Protein AF-0000000076752595 (afdb_homodimer)

Sequence (294 aa):
MTSRTAEASPSLSQSINRVARALARHGDAALKPLGLRYAQIPVFALLKMRTGLTQKALADATGIEQPSMAQLLARMDRDGLIESRPHPTDARSRTIVLADPDDRRIDEGSKRLMDLERQAVEGLGKEEVETLKALLARVLENLEGPPMTSRTAEASPSLSQSINRVARALARHGDAALKPLGLRYAQIPVFALLKMRTGLTQKALADATGIEQPSMAQLLARMDRDGLIESRPHPTDARSRTIVLADPDDRRIDEGSKRLMDLERQAVEGLGKEEVETLKALLARVLENLEGPP

InterPro domains:
  IPR000835 MarR-type HTH domain [PF12802] (35-93)
  IPR000835 MarR-type HTH domain [PR00598] (53-69)
  IPR000835 MarR-type HTH domain [PR00598] (70-85)
  IPR000835 MarR-type HTH domain [PR00598] (119-139)
  IPR000835 MarR-type HTH domain [PS50995] (9-141)
  IPR000835 MarR-type HTH domain [SM00347] (29-129)
  IPR036388 Winged helix-like DNA-binding domain superfamily [G3DSA:1.10.10.10] (1-145)
  IPR036390 Winged helix DNA-binding domain superfamily [SSF46785] (11-144)
  IPR039422 Transcription regulators MarR/SlyA-like [PTHR33164] (8-144)

Structure (mmCIF, N/CA/C/O backbone):
data_AF-0000000076752595-model_v1
#
loop_
_entity.id
_entity.type
_entity.pdbx_description
1 polymer 'Transcriptional regulator'
#
loop_
_atom_site.group_PDB
_atom_site.id
_atom_site.type_symbol
_atom_site.label_atom_id
_atom_site.label_alt_id
_atom_site.label_comp_id
_atom_site.label_asym_id
_atom_site.label_entity_id
_atom_site.label_seq_id
_atom_site.pdbx_PDB_ins_code
_atom_site.Cartn_x
_atom_site.Cartn_y
_atom_site.Cartn_z
_atom_site.occupancy
_atom_site.B_iso_or_equiv
_atom_site.auth_seq_id
_atom_site.auth_comp_id
_atom_site.auth_asym_id
_atom_site.auth_atom_id
_atom_site.pdbx_PDB_model_num
ATOM 1 N N . MET A 1 1 ? 15.703 34.375 -5.062 1 26.56 1 MET A N 1
ATOM 2 C CA . MET A 1 1 ? 16.281 33.219 -4.375 1 26.56 1 MET A CA 1
ATOM 3 C C . MET A 1 1 ? 15.195 32.219 -3.961 1 26.56 1 MET A C 1
ATOM 5 O O . MET A 1 1 ? 14.43 32.5 -3.031 1 26.56 1 MET A O 1
ATOM 9 N N . THR A 1 2 ? 14.203 31.766 -4.793 1 32.62 2 THR A N 1
ATOM 10 C CA . THR A 1 2 ? 12.914 31.094 -4.824 1 32.62 2 THR A CA 1
ATOM 11 C C . THR A 1 2 ? 12.883 29.938 -3.834 1 32.62 2 THR A C 1
ATOM 13 O O . THR A 1 2 ? 13.602 28.953 -4 1 32.62 2 THR A O 1
ATOM 16 N N . SER A 1 3 ? 13.016 30.266 -2.467 1 32.81 3 SER A N 1
ATOM 17 C CA . SER A 1 3 ? 13.07 29.453 -1.252 1 32.81 3 SER A CA 1
ATOM 18 C C . SER A 1 3 ? 12.258 28.172 -1.399 1 32.81 3 SER A C 1
ATOM 20 O O . SER A 1 3 ? 11.031 28.203 -1.313 1 32.81 3 SER A O 1
ATOM 22 N N . ARG A 1 4 ? 12.375 27.422 -2.449 1 36.53 4 ARG A N 1
ATOM 23 C CA . ARG A 1 4 ? 11.781 26.094 -2.656 1 36.53 4 ARG A CA 1
ATOM 24 C C . ARG A 1 4 ? 11.5 25.406 -1.326 1 36.53 4 ARG A C 1
ATOM 26 O O . ARG A 1 4 ? 12.422 25.062 -0.584 1 36.53 4 ARG A O 1
ATOM 33 N N . THR A 1 5 ? 10.594 25.875 -0.529 1 41.12 5 THR A N 1
ATOM 34 C CA . THR A 1 5 ? 10.109 25.438 0.775 1 41.12 5 THR A CA 1
ATOM 35 C C . THR A 1 5 ? 10.508 24 1.052 1 41.12 5 THR A C 1
ATOM 37 O O . THR A 1 5 ? 10.281 23.109 0.222 1 41.12 5 THR A O 1
ATOM 40 N N . ALA A 1 6 ? 11.633 23.719 1.734 1 44.38 6 ALA A N 1
ATOM 41 C CA . ALA A 1 6 ? 12.336 22.547 2.248 1 44.38 6 ALA A CA 1
ATOM 42 C C . ALA A 1 6 ? 11.367 21.406 2.516 1 44.38 6 ALA A C 1
ATOM 44 O O . ALA A 1 6 ? 10.641 21.406 3.512 1 44.38 6 ALA A O 1
ATOM 45 N N . GLU A 1 7 ? 10.617 21.125 1.434 1 55.5 7 GLU A N 1
ATOM 46 C CA . GLU A 1 7 ? 9.719 20 1.673 1 55.5 7 GLU A CA 1
ATOM 47 C C . GLU A 1 7 ? 10.391 18.938 2.529 1 55.5 7 GLU A C 1
ATOM 49 O O . GLU A 1 7 ? 11.539 18.562 2.285 1 55.5 7 GLU A O 1
ATOM 54 N N . ALA A 1 8 ? 10.086 19 3.801 1 64.38 8 ALA A N 1
ATOM 55 C CA . ALA A 1 8 ? 10.594 18.016 4.762 1 64.38 8 ALA A CA 1
ATOM 56 C C . ALA A 1 8 ? 10.727 16.641 4.125 1 64.38 8 ALA A C 1
ATOM 58 O O . ALA A 1 8 ? 9.914 16.25 3.279 1 64.38 8 ALA A O 1
ATOM 59 N N . SER A 1 9 ? 11.977 16.156 4.086 1 79.81 9 SER A N 1
ATOM 60 C CA . SER A 1 9 ? 12.234 14.789 3.674 1 79.81 9 SER A CA 1
ATOM 61 C C . SER A 1 9 ? 11.141 13.844 4.172 1 79.81 9 SER A C 1
ATOM 63 O O . SER A 1 9 ? 10.75 13.906 5.34 1 79.81 9 SER A O 1
ATOM 65 N N . PRO A 1 10 ? 10.625 13.203 3.236 1 85.75 10 PRO A N 1
ATOM 66 C CA . PRO A 1 10 ? 9.578 12.273 3.674 1 85.75 10 PRO A CA 1
ATOM 67 C C . PRO A 1 10 ? 10.055 11.312 4.754 1 85.75 10 PRO A C 1
ATOM 69 O O . PRO A 1 10 ? 11.242 10.977 4.809 1 85.75 10 PRO A O 1
ATOM 72 N N . SER A 1 11 ? 9.148 10.984 5.621 1 91.06 11 SER A N 1
ATOM 73 C CA . SER A 1 11 ? 9.422 9.922 6.578 1 91.06 11 SER A CA 1
ATOM 74 C C . SER A 1 11 ? 9.617 8.586 5.871 1 91.06 11 SER A C 1
ATOM 76 O O . SER A 1 11 ? 9.336 8.461 4.68 1 91.06 11 SER A O 1
ATOM 78 N N . LEU A 1 12 ? 10.133 7.59 6.543 1 94.06 12 LEU A N 1
ATOM 79 C CA . LEU A 1 12 ? 10.297 6.258 5.969 1 94.06 12 LEU A CA 1
ATOM 80 C C . LEU A 1 12 ? 8.953 5.68 5.539 1 94.06 12 LEU A C 1
ATOM 82 O O . LEU A 1 12 ? 8.836 5.129 4.445 1 94.06 12 LEU A O 1
ATOM 86 N N . SER A 1 13 ? 7.965 5.848 6.395 1 95.25 13 SER A N 1
ATOM 87 C CA . SER A 1 13 ? 6.637 5.328 6.078 1 95.25 13 SER A CA 1
ATOM 88 C C . SER A 1 13 ? 6.059 6.004 4.84 1 95.25 13 SER A C 1
ATOM 90 O O . SER A 1 13 ? 5.434 5.352 4.004 1 95.25 13 SER A O 1
ATOM 92 N N . GLN A 1 14 ? 6.297 7.281 4.711 1 91.62 14 GLN A N 1
ATOM 93 C CA . GLN A 1 14 ? 5.844 8 3.527 1 91.62 14 GLN A CA 1
ATOM 94 C C . GLN A 1 14 ? 6.523 7.473 2.268 1 91.62 14 GLN A C 1
ATOM 96 O O . GLN A 1 14 ? 5.879 7.301 1.232 1 91.62 14 GLN A O 1
ATOM 101 N N . SER A 1 15 ? 7.812 7.227 2.357 1 94.94 15 SER A N 1
ATOM 102 C CA . SER A 1 15 ? 8.578 6.719 1.226 1 94.94 15 SER A CA 1
ATOM 103 C C . SER A 1 15 ? 8.102 5.332 0.811 1 94.94 15 SER A C 1
ATOM 105 O O . SER A 1 15 ? 7.879 5.07 -0.375 1 94.94 15 SER A O 1
ATOM 107 N N . ILE A 1 16 ? 7.883 4.461 1.786 1 96.88 16 ILE A N 1
ATOM 108 C CA . ILE A 1 16 ? 7.422 3.104 1.521 1 96.88 16 ILE A CA 1
ATOM 109 C C . ILE A 1 16 ? 6.039 3.145 0.871 1 96.88 16 ILE A C 1
ATOM 111 O O . ILE A 1 16 ? 5.809 2.496 -0.151 1 96.88 16 ILE A O 1
ATOM 115 N N . ASN A 1 17 ? 5.184 3.922 1.397 1 95.62 17 ASN A N 1
ATOM 116 C CA . ASN A 1 17 ? 3.812 4 0.901 1 95.62 17 ASN A CA 1
ATOM 117 C C . ASN A 1 17 ? 3.758 4.586 -0.506 1 95.62 17 ASN A C 1
ATOM 119 O O . ASN A 1 17 ? 2.959 4.148 -1.336 1 95.62 17 ASN A O 1
ATOM 123 N N . ARG A 1 18 ? 4.566 5.555 -0.73 1 93.88 18 ARG A N 1
ATOM 124 C CA . ARG A 1 18 ? 4.605 6.16 -2.057 1 93.88 18 ARG A CA 1
ATOM 125 C C . ARG A 1 18 ? 5.074 5.152 -3.105 1 93.88 18 ARG A C 1
ATOM 127 O O . ARG A 1 18 ? 4.512 5.086 -4.199 1 93.88 18 ARG A O 1
ATOM 134 N N . VAL A 1 19 ? 6.082 4.395 -2.795 1 97.06 19 VAL A N 1
ATOM 135 C CA . VAL A 1 19 ? 6.582 3.389 -3.729 1 97.06 19 VAL A CA 1
ATOM 136 C C . VAL A 1 19 ? 5.527 2.305 -3.934 1 97.06 19 VAL A C 1
ATOM 138 O O . VAL A 1 19 ? 5.297 1.86 -5.059 1 97.06 19 VAL A O 1
ATOM 141 N N . ALA A 1 20 ? 4.906 1.899 -2.852 1 96.44 20 ALA A N 1
ATOM 142 C CA . ALA A 1 20 ? 3.865 0.88 -2.949 1 96.44 20 ALA A CA 1
ATOM 143 C C . ALA A 1 20 ? 2.73 1.341 -3.859 1 96.44 20 ALA A C 1
ATOM 145 O O . ALA A 1 20 ? 2.229 0.565 -4.676 1 96.44 20 ALA A O 1
ATOM 146 N N . ARG A 1 21 ? 2.34 2.602 -3.783 1 94.94 21 ARG A N 1
ATOM 147 C CA . ARG A 1 21 ? 1.281 3.146 -4.625 1 94.94 21 ARG A CA 1
ATOM 148 C C . ARG A 1 21 ? 1.723 3.215 -6.086 1 94.94 21 ARG A C 1
ATOM 150 O O . ARG A 1 21 ? 0.932 2.949 -6.992 1 94.94 21 ARG A O 1
ATOM 157 N N . ALA A 1 22 ? 2.947 3.619 -6.289 1 95.81 22 ALA A N 1
ATOM 158 C CA . ALA A 1 22 ? 3.479 3.668 -7.648 1 95.81 22 ALA A CA 1
ATOM 159 C C . ALA A 1 22 ? 3.5 2.277 -8.273 1 95.81 22 ALA A C 1
ATOM 161 O O . ALA A 1 22 ? 3.113 2.107 -9.438 1 95.81 22 ALA A O 1
ATOM 162 N N . LEU A 1 23 ? 3.951 1.271 -7.477 1 96.56 23 LEU A N 1
ATOM 163 C CA . LEU A 1 23 ? 3.951 -0.109 -7.953 1 96.56 23 LEU A CA 1
ATOM 164 C C . LEU A 1 23 ? 2.539 -0.559 -8.312 1 96.56 23 LEU A C 1
ATOM 166 O O . LEU A 1 23 ? 2.33 -1.183 -9.359 1 96.56 23 LEU A O 1
ATOM 170 N N . ALA A 1 24 ? 1.605 -0.228 -7.469 1 95.56 24 ALA A N 1
ATOM 171 C CA . ALA A 1 24 ? 0.217 -0.604 -7.719 1 95.56 24 ALA A CA 1
ATOM 172 C C . ALA A 1 24 ? -0.306 0.047 -8.992 1 95.56 24 ALA A C 1
ATOM 174 O O . ALA A 1 24 ? -0.949 -0.61 -9.82 1 95.56 24 ALA A O 1
ATOM 175 N N . ARG A 1 25 ? -0.028 1.283 -9.203 1 94.62 25 ARG A N 1
ATOM 176 C CA . ARG A 1 25 ? -0.493 2.02 -10.375 1 94.62 25 ARG A CA 1
ATOM 177 C C . ARG A 1 25 ? 0.112 1.455 -11.656 1 94.62 25 ARG A C 1
ATOM 179 O O . ARG A 1 25 ? -0.607 1.159 -12.609 1 94.62 25 ARG A O 1
ATOM 186 N N . HIS A 1 26 ? 1.388 1.278 -11.633 1 96 26 HIS A N 1
ATOM 187 C CA . HIS A 1 26 ? 2.07 0.761 -12.812 1 96 26 HIS A CA 1
ATOM 188 C C . HIS A 1 26 ? 1.739 -0.71 -13.047 1 96 26 HIS A C 1
ATOM 190 O O . HIS A 1 26 ? 1.622 -1.155 -14.188 1 96 26 HIS A O 1
ATOM 196 N N . GLY A 1 27 ? 1.648 -1.439 -11.93 1 96.75 27 GLY A N 1
ATOM 197 C CA . GLY A 1 27 ? 1.229 -2.828 -12.031 1 96.75 27 GLY A CA 1
ATOM 198 C C . GLY A 1 27 ? -0.153 -2.988 -12.641 1 96.75 27 GLY A C 1
ATOM 199 O O . GLY A 1 27 ? -0.351 -3.809 -13.539 1 96.75 27 GLY A O 1
ATOM 200 N N . ASP A 1 28 ? -1.079 -2.164 -12.219 1 95.88 28 ASP A N 1
ATOM 201 C CA . ASP A 1 28 ? -2.428 -2.205 -12.773 1 95.88 28 ASP A CA 1
ATOM 202 C C . ASP A 1 28 ? -2.422 -1.854 -14.258 1 95.88 28 ASP A C 1
ATOM 204 O O . ASP A 1 28 ? -3.113 -2.492 -15.055 1 95.88 28 ASP A O 1
ATOM 208 N N . ALA A 1 29 ? -1.675 -0.843 -14.586 1 95.62 29 ALA A N 1
ATOM 209 C CA . ALA A 1 29 ? -1.58 -0.453 -15.984 1 95.62 29 ALA A CA 1
ATOM 210 C C . ALA A 1 29 ? -1.021 -1.59 -16.844 1 95.62 29 ALA A C 1
ATOM 212 O O . ALA A 1 29 ? -1.514 -1.853 -17.938 1 95.62 29 ALA A O 1
ATOM 213 N N . ALA A 1 30 ? -0.028 -2.311 -16.312 1 96.06 30 ALA A N 1
ATOM 214 C CA . ALA A 1 30 ? 0.616 -3.41 -17.031 1 96.06 30 ALA A CA 1
ATOM 215 C C . ALA A 1 30 ? -0.323 -4.605 -17.156 1 96.06 30 ALA A C 1
ATOM 217 O O . ALA A 1 30 ? -0.263 -5.348 -18.141 1 96.06 30 ALA A O 1
ATOM 218 N N . LEU A 1 31 ? -1.242 -4.758 -16.234 1 96.5 31 LEU A N 1
ATOM 219 C CA . LEU A 1 31 ? -2.061 -5.965 -16.156 1 96.5 31 LEU A CA 1
ATOM 220 C C . LEU A 1 31 ? -3.42 -5.738 -16.812 1 96.5 31 LEU A C 1
ATOM 222 O O . LEU A 1 31 ? -4.145 -6.695 -17.094 1 96.5 31 LEU A O 1
ATOM 226 N N . LYS A 1 32 ? -3.695 -4.465 -17.094 1 95.81 32 LYS A N 1
ATOM 227 C CA . LYS A 1 32 ? -5.004 -4.07 -17.609 1 95.81 32 LYS A CA 1
ATOM 228 C C . LYS A 1 32 ? -5.367 -4.867 -18.859 1 95.81 32 LYS A C 1
ATOM 230 O O . LYS A 1 32 ? -6.469 -5.41 -18.969 1 95.81 32 LYS A O 1
ATOM 235 N N . PRO A 1 33 ? -4.457 -5.105 -19.812 1 95.44 33 PRO A N 1
ATOM 236 C CA . PRO A 1 33 ? -4.805 -5.844 -21.031 1 95.44 33 PRO A CA 1
ATOM 237 C C . PRO A 1 33 ? -5.184 -7.297 -20.75 1 95.44 33 PRO A C 1
ATOM 239 O O . PRO A 1 33 ? -5.812 -7.945 -21.594 1 95.44 33 PRO A O 1
ATOM 242 N N . LEU A 1 34 ? -4.863 -7.828 -19.609 1 94.19 34 LEU A N 1
ATOM 243 C CA . LEU A 1 34 ? -5.109 -9.227 -19.266 1 94.19 34 LEU A CA 1
ATOM 244 C C . LEU A 1 34 ? -6.359 -9.359 -18.406 1 94.19 34 LEU A C 1
ATOM 246 O O . LEU A 1 34 ? -6.754 -10.469 -18.047 1 94.19 34 LEU A O 1
ATOM 250 N N . GLY A 1 35 ? -6.949 -8.188 -18.062 1 93.38 35 GLY A N 1
ATOM 251 C CA . GLY A 1 35 ? -8.109 -8.219 -17.172 1 93.38 35 GLY A CA 1
ATOM 252 C C . GLY A 1 35 ? -7.758 -8.594 -15.75 1 93.38 35 GLY A C 1
ATOM 253 O O . GLY A 1 35 ? -8.594 -9.125 -15.016 1 93.38 35 GLY A O 1
ATOM 254 N N . LEU A 1 36 ? -6.527 -8.422 -15.352 1 94.38 36 LEU A N 1
ATOM 255 C CA . LEU A 1 36 ? -6.051 -8.719 -14 1 94.38 36 LEU A CA 1
ATOM 256 C C . LEU A 1 36 ? -5.746 -7.434 -13.242 1 94.38 36 LEU A C 1
ATOM 258 O O . LEU A 1 36 ? -5.594 -6.371 -13.844 1 94.38 36 LEU A O 1
ATOM 262 N N . ARG A 1 37 ? -5.684 -7.559 -11.922 1 94.81 37 ARG A N 1
ATOM 263 C CA . ARG A 1 37 ? -5.344 -6.441 -11.047 1 94.81 37 ARG A CA 1
ATOM 264 C C . ARG A 1 37 ? -4.109 -6.754 -10.211 1 94.81 37 ARG A C 1
ATOM 266 O O . ARG A 1 37 ? -3.867 -7.91 -9.859 1 94.81 37 ARG A O 1
ATOM 273 N N . TYR A 1 38 ? -3.475 -5.707 -9.906 1 94.38 38 TYR A N 1
ATOM 274 C CA . TYR A 1 38 ? -2.24 -5.828 -9.141 1 94.38 38 TYR A CA 1
ATOM 275 C C . TYR A 1 38 ? -2.51 -6.438 -7.77 1 94.38 38 TYR A C 1
ATOM 277 O O . TYR A 1 38 ? -1.704 -7.227 -7.266 1 94.38 38 TYR A O 1
ATOM 285 N N . ALA A 1 39 ? -3.621 -6.152 -7.16 1 93.44 39 ALA A N 1
ATOM 286 C CA . ALA A 1 39 ? -3.975 -6.617 -5.824 1 93.44 39 ALA A CA 1
ATOM 287 C C . ALA A 1 39 ? -4.16 -8.133 -5.801 1 93.44 39 ALA A C 1
ATOM 289 O O . ALA A 1 39 ? -4.109 -8.758 -4.738 1 93.44 39 ALA A O 1
ATOM 290 N N . GLN A 1 40 ? -4.379 -8.719 -6.945 1 94.12 40 GLN A N 1
ATOM 291 C CA . GLN A 1 40 ? -4.668 -10.141 -7.055 1 94.12 40 GLN A CA 1
ATOM 292 C C . GLN A 1 40 ? -3.385 -10.961 -7.102 1 94.12 40 GLN A C 1
ATOM 294 O O . GLN A 1 40 ? -3.41 -12.18 -6.898 1 94.12 40 GLN A O 1
ATOM 299 N N . ILE A 1 41 ? -2.301 -10.328 -7.309 1 88.56 41 ILE A N 1
ATOM 300 C CA . ILE A 1 41 ? -1.074 -11 -7.723 1 88.56 41 ILE A CA 1
ATOM 301 C C . ILE A 1 41 ? -0.494 -11.781 -6.547 1 88.56 41 ILE A C 1
ATOM 303 O O . ILE A 1 41 ? -0.111 -12.945 -6.695 1 88.56 41 ILE A O 1
ATOM 307 N N . PRO A 1 42 ? -0.503 -11.188 -5.371 1 89.69 42 PRO A N 1
ATOM 308 C CA . PRO A 1 42 ? 0.009 -12 -4.262 1 89.69 42 PRO A CA 1
ATOM 309 C C . PRO A 1 42 ? -0.798 -13.273 -4.039 1 89.69 42 PRO A C 1
ATOM 311 O O . PRO A 1 42 ? -0.234 -14.312 -3.688 1 89.69 42 PRO A O 1
ATOM 314 N N . VAL A 1 43 ? -2.035 -13.234 -4.285 1 92.88 43 VAL A N 1
ATOM 315 C CA . VAL A 1 43 ? -2.895 -14.398 -4.133 1 92.88 43 VAL A CA 1
ATOM 316 C C . VAL A 1 43 ? -2.566 -15.43 -5.215 1 92.88 43 VAL A C 1
ATOM 318 O O . VAL A 1 43 ? -2.383 -16.609 -4.922 1 92.88 43 VAL A O 1
ATOM 321 N N . PHE A 1 44 ? -2.396 -14.93 -6.434 1 90.69 44 PHE A N 1
ATOM 322 C CA . PHE A 1 44 ? -2.035 -15.812 -7.539 1 90.69 44 PHE A CA 1
ATOM 323 C C . PHE A 1 44 ? -0.704 -16.5 -7.273 1 90.69 44 PHE A C 1
ATOM 325 O O . PHE A 1 44 ? -0.581 -17.719 -7.453 1 90.69 44 PHE A O 1
ATOM 332 N N . ALA A 1 45 ? 0.201 -15.742 -6.848 1 87.31 45 ALA A N 1
ATOM 333 C CA . ALA A 1 45 ? 1.541 -16.281 -6.621 1 87.31 45 ALA A CA 1
ATOM 334 C C . ALA A 1 45 ? 1.519 -17.375 -5.562 1 87.31 45 ALA A C 1
ATOM 336 O O . ALA A 1 45 ? 2.156 -18.422 -5.73 1 87.31 45 ALA A O 1
ATOM 337 N N . LEU A 1 46 ? 0.767 -17.188 -4.516 1 90.31 46 LEU A N 1
ATOM 338 C CA . LEU A 1 46 ? 0.699 -18.156 -3.43 1 90.31 46 LEU A CA 1
ATOM 339 C C . LEU A 1 46 ? -0.013 -19.422 -3.879 1 90.31 46 LEU A C 1
ATOM 341 O O . LEU A 1 46 ? 0.438 -20.531 -3.582 1 90.31 46 LEU A O 1
ATOM 345 N N . LEU A 1 47 ? -1.068 -19.266 -4.66 1 92.5 47 LEU A N 1
ATOM 346 C CA . LEU A 1 47 ? -1.871 -20.406 -5.082 1 92.5 47 LEU A CA 1
ATOM 347 C C . LEU A 1 47 ? -1.14 -21.219 -6.145 1 92.5 47 LEU A C 1
ATOM 349 O O . LEU A 1 47 ? -1.41 -22.406 -6.312 1 92.5 47 LEU A O 1
ATOM 353 N N . LYS A 1 48 ? -0.27 -20.516 -6.82 1 86.56 48 LYS A N 1
ATOM 354 C CA . LYS A 1 48 ? 0.562 -21.234 -7.785 1 86.56 48 LYS A CA 1
ATOM 355 C C . LYS A 1 48 ? 1.622 -22.078 -7.082 1 86.56 48 LYS A C 1
ATOM 357 O O . LYS A 1 48 ? 1.976 -23.156 -7.551 1 86.56 48 LYS A O 1
ATOM 362 N N . MET A 1 49 ? 2.047 -21.609 -6.012 1 83.25 49 MET A N 1
ATOM 363 C CA . MET A 1 49 ? 3.113 -22.266 -5.27 1 83.25 49 MET A CA 1
ATOM 364 C C . MET A 1 49 ? 2.545 -23.359 -4.367 1 83.25 49 MET A C 1
ATOM 366 O O . MET A 1 49 ? 3.186 -24.391 -4.156 1 83.25 49 MET A O 1
ATOM 370 N N . ARG A 1 50 ? 1.452 -23.062 -3.76 1 83 50 ARG A N 1
ATOM 371 C CA . ARG A 1 50 ? 0.814 -23.969 -2.807 1 83 50 ARG A CA 1
ATOM 372 C C . ARG A 1 50 ? -0.66 -24.172 -3.141 1 83 50 ARG A C 1
ATOM 374 O O . ARG A 1 50 ? -1.378 -23.203 -3.4 1 83 50 ARG A O 1
ATOM 381 N N . THR A 1 51 ? -1.032 -25.406 -3.146 1 78.25 51 THR A N 1
ATOM 382 C CA . THR A 1 51 ? -2.436 -25.688 -3.43 1 78.25 51 THR A CA 1
ATOM 383 C C . THR A 1 51 ? -3.238 -25.797 -2.137 1 78.25 51 THR A C 1
ATOM 385 O O . THR A 1 51 ? -2.697 -26.172 -1.094 1 78.25 51 THR A O 1
ATOM 388 N N . GLY A 1 52 ? -4.5 -25.328 -2.275 1 81.06 52 GLY A N 1
ATOM 389 C CA . GLY A 1 52 ? -5.48 -25.594 -1.233 1 81.06 52 GLY A CA 1
ATOM 390 C C . GLY A 1 52 ? -5.285 -24.734 0.001 1 81.06 52 GLY A C 1
ATOM 391 O O . GLY A 1 52 ? -5.398 -25.219 1.128 1 81.06 52 GLY A O 1
ATOM 392 N N . LEU A 1 53 ? -5.004 -23.469 -0.136 1 92.5 53 LEU A N 1
ATOM 393 C CA . LEU A 1 53 ? -4.879 -22.547 0.994 1 92.5 53 LEU A CA 1
ATOM 394 C C . LEU A 1 53 ? -6.246 -22.016 1.413 1 92.5 53 LEU A C 1
ATOM 396 O O . LEU A 1 53 ? -7.105 -21.766 0.565 1 92.5 53 LEU A O 1
ATOM 400 N N . THR A 1 54 ? -6.375 -21.875 2.734 1 94.44 54 THR A N 1
ATOM 401 C CA . THR A 1 54 ? -7.586 -21.234 3.248 1 94.44 54 THR A CA 1
ATOM 402 C C . THR A 1 54 ? -7.512 -19.719 3.107 1 94.44 54 THR A C 1
ATOM 404 O O . THR A 1 54 ? -6.441 -19.172 2.857 1 94.44 54 THR A O 1
ATOM 407 N N . GLN A 1 55 ? -8.695 -19.141 3.172 1 95.44 55 GLN A N 1
ATOM 408 C CA . GLN A 1 55 ? -8.727 -17.688 3.18 1 95.44 55 GLN A CA 1
ATOM 409 C C . GLN A 1 55 ? -7.844 -17.125 4.289 1 95.44 55 GLN A C 1
ATOM 411 O O . GLN A 1 55 ? -7.121 -16.141 4.074 1 95.44 55 GLN A O 1
ATOM 416 N N . LYS A 1 56 ? -7.875 -17.781 5.402 1 94.5 56 LYS A N 1
ATOM 417 C CA . LYS A 1 56 ? -7.07 -17.344 6.539 1 94.5 56 LYS A CA 1
ATOM 418 C C . LYS A 1 56 ? -5.582 -17.453 6.234 1 94.5 56 LYS A C 1
ATOM 420 O O . LYS A 1 56 ? -4.805 -16.547 6.523 1 94.5 56 LYS A O 1
ATOM 425 N N . ALA A 1 57 ? -5.215 -18.531 5.672 1 93.62 57 ALA A N 1
ATOM 426 C CA . ALA A 1 57 ? -3.812 -18.766 5.324 1 93.62 57 ALA A CA 1
ATOM 427 C C . ALA A 1 57 ? -3.33 -17.75 4.297 1 93.62 57 ALA A C 1
ATOM 429 O O . ALA A 1 57 ? -2.203 -17.25 4.383 1 93.62 57 ALA A O 1
ATOM 430 N N . LEU A 1 58 ? -4.145 -17.422 3.35 1 95.06 58 LEU A N 1
ATOM 431 C CA . LEU A 1 58 ? -3.812 -16.438 2.332 1 95.06 58 LEU A CA 1
ATOM 432 C C . LEU A 1 58 ? -3.65 -15.055 2.953 1 95.06 58 LEU A C 1
ATOM 434 O O . LEU A 1 58 ? -2.697 -14.336 2.645 1 95.06 58 LEU A O 1
ATOM 438 N N . ALA A 1 59 ? -4.586 -14.719 3.814 1 95 59 ALA A N 1
ATOM 439 C CA . ALA A 1 59 ? -4.527 -13.43 4.5 1 95 59 ALA A CA 1
ATOM 440 C C . ALA A 1 59 ? -3.244 -13.305 5.316 1 95 59 ALA A C 1
ATOM 442 O O . ALA A 1 59 ? -2.535 -12.297 5.219 1 95 59 ALA A O 1
ATOM 443 N N . ASP A 1 60 ? -2.879 -14.328 6.012 1 91.5 60 ASP A N 1
ATOM 444 C CA . ASP A 1 60 ? -1.685 -14.344 6.852 1 91.5 60 ASP A CA 1
ATOM 445 C C . ASP A 1 60 ? -0.418 -14.227 6.004 1 91.5 60 ASP A C 1
ATOM 447 O O . ASP A 1 60 ? 0.473 -13.438 6.316 1 91.5 60 ASP A O 1
ATOM 451 N N . ALA A 1 61 ? -0.415 -14.938 4.941 1 89.62 61 ALA A N 1
ATOM 452 C CA . ALA A 1 61 ? 0.776 -14.992 4.098 1 89.62 61 ALA A CA 1
ATOM 453 C C . ALA A 1 61 ? 0.988 -13.68 3.354 1 89.62 61 ALA A C 1
ATOM 455 O O . ALA A 1 61 ? 2.125 -13.289 3.08 1 89.62 61 ALA A O 1
ATOM 456 N N . THR A 1 62 ? -0.073 -12.953 3.068 1 91 62 THR A N 1
ATOM 457 C CA . THR A 1 62 ? 0.029 -11.75 2.258 1 91 62 THR A CA 1
ATOM 458 C C . THR A 1 62 ? 0.061 -10.5 3.141 1 91 62 THR A C 1
ATOM 460 O O . THR A 1 62 ? 0.426 -9.422 2.682 1 91 62 THR A O 1
ATOM 463 N N . GLY A 1 63 ? -0.472 -10.648 4.359 1 90.38 63 GLY A N 1
ATOM 464 C CA . GLY A 1 63 ? -0.629 -9.484 5.219 1 90.38 63 GLY A CA 1
ATOM 465 C C . GLY A 1 63 ? -1.868 -8.672 4.898 1 90.38 63 GLY A C 1
ATOM 466 O O . GLY A 1 63 ? -2.004 -7.531 5.352 1 90.38 63 GLY A O 1
ATOM 467 N N . ILE A 1 64 ? -2.723 -9.188 4.094 1 92.44 64 ILE A N 1
ATOM 468 C CA . ILE A 1 64 ? -4.004 -8.555 3.803 1 92.44 64 ILE A CA 1
ATOM 469 C C . ILE A 1 64 ? -5.008 -8.891 4.906 1 92.44 64 ILE A C 1
ATOM 471 O O . ILE A 1 64 ? -5.102 -10.039 5.34 1 92.44 64 ILE A O 1
ATOM 475 N N . GLU A 1 65 ? -5.715 -7.859 5.355 1 91.5 65 GLU A N 1
ATOM 476 C CA . GLU A 1 65 ? -6.707 -8.086 6.402 1 91.5 65 GLU A CA 1
ATOM 477 C C . GLU A 1 65 ? -7.824 -9.008 5.914 1 91.5 65 GLU A C 1
ATOM 479 O O . GLU A 1 65 ? -8.219 -8.945 4.75 1 91.5 65 GLU A O 1
ATOM 484 N N . GLN A 1 66 ? -8.406 -9.75 6.828 1 93.5 66 GLN A N 1
ATOM 485 C CA . GLN A 1 66 ? -9.359 -10.805 6.512 1 93.5 66 GLN A CA 1
ATOM 486 C C . GLN A 1 66 ? -10.562 -10.25 5.758 1 93.5 66 GLN A C 1
ATOM 488 O O . GLN A 1 66 ? -10.961 -10.797 4.723 1 93.5 66 GLN A O 1
ATOM 493 N N . PRO A 1 67 ? -11.148 -9.133 6.199 1 93.88 67 PRO A N 1
ATOM 494 C CA . PRO A 1 67 ? -12.289 -8.625 5.441 1 93.88 67 PRO A CA 1
ATOM 495 C C . PRO A 1 67 ? -11.922 -8.227 4.012 1 93.88 67 PRO A C 1
ATOM 497 O O . PRO A 1 67 ? -12.695 -8.469 3.082 1 93.88 67 PRO A O 1
ATOM 500 N N . SER A 1 68 ? -10.727 -7.637 3.84 1 94.69 68 SER A N 1
ATOM 501 C CA . SER A 1 68 ? -10.25 -7.25 2.516 1 94.69 68 SER A CA 1
ATOM 502 C C . SER A 1 68 ? -9.93 -8.477 1.666 1 94.69 68 SER A C 1
ATOM 504 O O . SER A 1 68 ? -10.188 -8.492 0.461 1 94.69 68 SER A O 1
ATOM 506 N N . MET A 1 69 ? -9.352 -9.477 2.328 1 96.44 69 MET A N 1
ATOM 507 C CA . MET A 1 69 ? -9.055 -10.734 1.646 1 96.44 69 MET A CA 1
ATOM 508 C C . MET A 1 69 ? -10.336 -11.398 1.15 1 96.44 69 MET A C 1
ATOM 510 O O . MET A 1 69 ? -10.398 -11.859 0.01 1 96.44 69 MET A O 1
ATOM 514 N N . ALA A 1 70 ? -11.359 -11.398 1.985 1 96.75 70 ALA A N 1
ATOM 515 C CA . ALA A 1 70 ? -12.641 -11.984 1.614 1 96.75 70 ALA A CA 1
ATOM 516 C C . ALA A 1 70 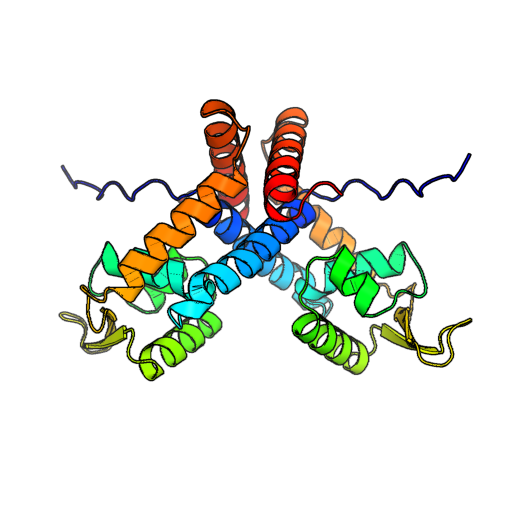? -13.219 -11.297 0.38 1 96.75 70 ALA A C 1
ATOM 518 O O . ALA A 1 70 ? -13.68 -11.969 -0.551 1 96.75 70 ALA A O 1
ATOM 519 N N . GLN A 1 71 ? -13.117 -9.977 0.413 1 96.81 71 GLN A N 1
ATOM 520 C CA . GLN A 1 71 ? -13.633 -9.211 -0.711 1 96.81 71 GLN A CA 1
ATOM 521 C C . GLN A 1 71 ? -12.828 -9.477 -1.979 1 96.81 71 GLN A C 1
ATOM 523 O O . GLN A 1 71 ? -13.398 -9.609 -3.064 1 96.81 71 GLN A O 1
ATOM 528 N N . LEU A 1 72 ? -11.594 -9.562 -1.809 1 96.88 72 LEU A N 1
ATOM 529 C CA . LEU A 1 72 ? -10.711 -9.828 -2.941 1 96.88 72 LEU A CA 1
ATOM 530 C C . LEU A 1 72 ? -10.992 -11.195 -3.543 1 96.88 72 LEU A C 1
ATOM 532 O O . LEU A 1 72 ? -11.133 -11.328 -4.762 1 96.88 72 LEU A O 1
ATOM 536 N N . LEU A 1 73 ? -11.148 -12.148 -2.699 1 97.25 73 LEU A N 1
ATOM 537 C CA . LEU A 1 73 ? -11.398 -13.508 -3.16 1 97.25 73 LEU A CA 1
ATOM 538 C C . LEU A 1 73 ? -12.773 -13.617 -3.811 1 97.25 73 LEU A C 1
ATOM 540 O O . LEU A 1 73 ? -12.945 -14.328 -4.801 1 97.25 73 LEU A O 1
ATOM 544 N N . ALA A 1 74 ? -13.711 -12.914 -3.242 1 97 74 ALA A N 1
ATOM 545 C CA . ALA A 1 74 ? -15.047 -12.914 -3.83 1 97 74 ALA A CA 1
ATOM 546 C C . ALA A 1 74 ? -15.023 -12.352 -5.25 1 97 74 ALA A C 1
ATOM 548 O O . ALA A 1 74 ? -15.648 -12.914 -6.156 1 97 74 ALA A O 1
ATOM 549 N N . ARG A 1 75 ? -14.297 -11.328 -5.43 1 96 75 ARG A N 1
ATOM 550 C CA . ARG A 1 75 ? -14.172 -10.719 -6.75 1 96 75 ARG A CA 1
ATOM 551 C C . ARG A 1 75 ? -13.438 -11.648 -7.715 1 96 75 ARG A C 1
ATOM 553 O O . ARG A 1 75 ? -13.836 -11.797 -8.867 1 96 75 ARG A O 1
ATOM 560 N N . MET A 1 76 ? -12.422 -12.305 -7.223 1 95.75 76 MET A N 1
ATOM 561 C CA . MET A 1 76 ? -11.641 -13.219 -8.055 1 95.75 76 MET A CA 1
ATOM 562 C C . MET A 1 76 ? -12.477 -14.43 -8.453 1 95.75 76 MET A C 1
ATOM 564 O O . MET A 1 76 ? -12.352 -14.938 -9.57 1 95.75 76 MET A O 1
ATOM 568 N N . ASP A 1 77 ? -13.289 -14.867 -7.516 1 96.06 77 ASP A N 1
ATOM 569 C CA . ASP A 1 77 ? -14.188 -15.984 -7.789 1 96.06 77 ASP A CA 1
ATOM 570 C C . ASP A 1 77 ? -15.219 -15.609 -8.852 1 96.06 77 ASP A C 1
ATOM 572 O O . ASP A 1 77 ? -15.422 -16.344 -9.812 1 96.06 77 ASP A O 1
ATOM 576 N N . ARG A 1 78 ? -15.789 -14.461 -8.688 1 94.69 78 ARG A N 1
ATOM 577 C CA . ARG A 1 78 ? -16.766 -13.945 -9.641 1 94.69 78 ARG A CA 1
ATOM 578 C C . ARG A 1 78 ? -16.156 -13.82 -11.031 1 94.69 78 ARG A C 1
ATOM 580 O O . ARG A 1 78 ? -16.812 -14.109 -12.031 1 94.69 78 ARG A O 1
ATOM 587 N N . ASP A 1 79 ? -14.859 -13.516 -11.062 1 91.62 79 ASP A N 1
ATOM 588 C CA . ASP A 1 79 ? -14.164 -13.305 -12.328 1 91.62 79 ASP A CA 1
ATOM 589 C C . ASP A 1 79 ? -13.648 -14.625 -12.898 1 91.62 79 ASP A C 1
ATOM 591 O O . ASP A 1 79 ? -12.992 -14.648 -13.945 1 91.62 79 ASP A O 1
ATOM 595 N N . GLY A 1 80 ? -13.922 -15.711 -12.195 1 92.81 80 GLY A N 1
ATOM 596 C CA . GLY A 1 80 ? -13.57 -17.031 -12.68 1 92.81 80 GLY A CA 1
ATOM 597 C C . GLY A 1 80 ? -12.086 -17.344 -12.562 1 92.81 80 GLY A C 1
ATOM 598 O O . GLY A 1 80 ? -11.555 -18.156 -13.312 1 92.81 80 GLY A O 1
ATOM 599 N N . LEU A 1 81 ? -11.367 -16.672 -11.656 1 93.62 81 LEU A N 1
ATOM 600 C CA . LEU A 1 81 ? -9.922 -16.828 -11.523 1 93.62 81 LEU A CA 1
ATOM 601 C C . LEU A 1 81 ? -9.578 -17.891 -10.484 1 93.62 81 LEU A C 1
ATOM 603 O O . LEU A 1 81 ? -8.523 -18.516 -10.555 1 93.62 81 LEU A O 1
ATOM 607 N N . ILE A 1 82 ? -10.453 -18 -9.508 1 95.75 82 ILE A N 1
ATOM 608 C CA . ILE A 1 82 ? -10.258 -18.969 -8.438 1 95.75 82 ILE A CA 1
ATOM 609 C C . ILE A 1 82 ? -11.555 -19.734 -8.18 1 95.75 82 ILE A C 1
ATOM 611 O O . ILE A 1 82 ? -12.602 -19.391 -8.734 1 95.75 82 ILE A O 1
ATOM 615 N N . GLU A 1 83 ? -11.492 -20.781 -7.387 1 95.44 83 GLU A N 1
ATOM 616 C CA . GLU A 1 83 ? -12.648 -21.516 -6.898 1 95.44 83 GLU A CA 1
ATOM 617 C C . GLU A 1 83 ? -12.422 -22.031 -5.477 1 95.44 83 GLU A C 1
ATOM 619 O O . GLU A 1 83 ? -11.281 -22.25 -5.066 1 95.44 83 GLU A O 1
ATOM 624 N N . SER A 1 84 ? -13.516 -22.109 -4.82 1 93.69 84 SER A N 1
ATOM 625 C CA . SER A 1 84 ? -13.477 -22.703 -3.48 1 93.69 84 SER A CA 1
ATOM 626 C C . SER A 1 84 ? -13.789 -24.188 -3.516 1 93.69 84 SER A C 1
ATOM 628 O O . SER A 1 84 ? -14.664 -24.625 -4.262 1 93.69 84 SER A O 1
ATOM 630 N N . ARG A 1 85 ? -13.062 -24.891 -2.697 1 92.75 85 ARG A N 1
ATOM 631 C CA . ARG A 1 85 ? -13.258 -26.344 -2.594 1 92.75 85 ARG A CA 1
ATOM 632 C C . ARG A 1 85 ? -13.352 -26.781 -1.136 1 92.75 85 ARG A C 1
ATOM 634 O O . ARG A 1 85 ? -12.766 -26.141 -0.256 1 92.75 85 ARG A O 1
ATOM 641 N N . PRO A 1 86 ? -14.125 -27.859 -0.955 1 89.5 86 PRO A N 1
ATOM 642 C CA . PRO A 1 86 ? -14.133 -28.391 0.411 1 89.5 86 PRO A CA 1
ATOM 643 C C . PRO A 1 86 ? -12.742 -28.812 0.886 1 89.5 86 PRO A C 1
ATOM 645 O O . PRO A 1 86 ? -11.945 -29.328 0.1 1 89.5 86 PRO A O 1
ATOM 648 N N . HIS A 1 87 ? -12.477 -28.422 2.111 1 85.06 87 HIS A N 1
ATOM 649 C CA . HIS A 1 87 ? -11.211 -28.844 2.689 1 85.06 87 HIS A CA 1
ATOM 650 C C . HIS A 1 87 ? -11.148 -30.375 2.811 1 85.06 87 HIS A C 1
ATOM 652 O O . HIS A 1 87 ? -12.125 -31 3.213 1 85.06 87 HIS A O 1
ATOM 658 N N . PRO A 1 88 ? -10.008 -30.891 2.502 1 80.94 88 PRO A N 1
ATOM 659 C CA . PRO A 1 88 ? -9.906 -32.344 2.486 1 80.94 88 PRO A CA 1
ATOM 660 C C . PRO A 1 88 ? -10.07 -32.969 3.873 1 80.94 88 PRO A C 1
ATOM 662 O O . PRO A 1 88 ? -10.555 -34.094 3.998 1 80.94 88 PRO A O 1
ATOM 665 N N . THR A 1 89 ? -9.688 -32.281 4.871 1 85.19 89 THR A N 1
ATOM 666 C CA . THR A 1 89 ? -9.641 -32.906 6.184 1 85.19 89 THR A CA 1
ATOM 667 C C . THR A 1 89 ? -10.508 -32.125 7.184 1 85.19 89 THR A C 1
ATOM 669 O O . THR A 1 89 ? -10.609 -32.531 8.352 1 85.19 89 THR A O 1
ATOM 672 N N . ASP A 1 90 ? -10.914 -31 6.758 1 84.25 90 ASP A N 1
ATOM 673 C CA . ASP A 1 90 ? -11.742 -30.172 7.625 1 84.25 90 ASP A CA 1
ATOM 674 C C . ASP A 1 90 ? -13.047 -29.781 6.938 1 84.25 90 ASP A C 1
ATOM 676 O O . ASP A 1 90 ? -13.086 -28.859 6.133 1 84.25 90 ASP A O 1
ATOM 680 N N . ALA A 1 91 ? -14.125 -30.438 7.32 1 81.19 91 ALA A N 1
ATOM 681 C CA . ALA A 1 91 ? -15.414 -30.297 6.645 1 81.19 91 ALA A CA 1
ATOM 682 C C . ALA A 1 91 ? -15.938 -28.859 6.785 1 81.19 91 ALA A C 1
ATOM 684 O O . ALA A 1 91 ? -16.75 -28.422 5.977 1 81.19 91 ALA A O 1
ATOM 685 N N . ARG A 1 92 ? -15.344 -28.094 7.707 1 83.19 92 ARG A N 1
ATOM 686 C CA . ARG A 1 92 ? -15.883 -26.766 7.953 1 83.19 92 ARG A CA 1
ATOM 687 C C . ARG A 1 92 ? -15.039 -25.688 7.254 1 83.19 92 ARG A C 1
ATOM 689 O O . ARG A 1 92 ? -15.422 -24.516 7.219 1 83.19 92 ARG A O 1
ATOM 696 N N . SER A 1 93 ? -14.023 -26.281 6.703 1 87.69 93 SER A N 1
ATOM 697 C CA . SER A 1 93 ? -13.125 -25.312 6.062 1 87.69 93 SER A CA 1
ATOM 698 C C . SER A 1 93 ? -13.141 -25.484 4.543 1 87.69 93 SER A C 1
ATOM 700 O O . SER A 1 93 ? -13.562 -26.516 4.031 1 87.69 93 SER A O 1
ATOM 702 N N . ARG A 1 94 ? -12.914 -24.406 3.92 1 92.88 94 ARG A N 1
ATOM 703 C CA . ARG A 1 94 ? -12.789 -24.422 2.467 1 92.88 94 ARG A CA 1
ATOM 704 C C . ARG A 1 94 ? -11.406 -23.969 2.031 1 92.88 94 ARG A C 1
ATOM 706 O O . ARG A 1 94 ? -10.773 -23.141 2.707 1 92.88 94 ARG A O 1
ATOM 713 N N . THR A 1 95 ? -10.984 -24.562 0.967 1 95.12 95 THR A N 1
ATOM 714 C CA . THR A 1 95 ? -9.703 -24.156 0.4 1 95.12 95 THR A CA 1
ATOM 715 C C . THR A 1 95 ? -9.898 -23.453 -0.937 1 95.12 95 THR A C 1
ATOM 717 O O . THR A 1 95 ? -10.914 -23.656 -1.61 1 95.12 95 THR A O 1
ATOM 720 N N . ILE A 1 96 ? -8.977 -22.594 -1.249 1 96.5 96 ILE A N 1
ATOM 721 C CA . ILE A 1 96 ? -9.008 -21.797 -2.477 1 96.5 96 ILE A CA 1
ATOM 722 C C . ILE A 1 96 ? -7.996 -22.344 -3.473 1 96.5 96 ILE A C 1
ATOM 724 O O . ILE A 1 96 ? -6.852 -22.641 -3.109 1 96.5 96 ILE A O 1
ATOM 728 N N . VAL A 1 97 ? -8.414 -22.578 -4.707 1 94.56 97 VAL A N 1
ATOM 729 C CA . VAL A 1 97 ? -7.52 -23.047 -5.762 1 94.56 97 VAL A CA 1
ATOM 730 C C . VAL A 1 97 ? -7.707 -22.188 -7.016 1 94.56 97 VAL A C 1
ATOM 732 O O . VAL A 1 97 ? -8.719 -21.5 -7.16 1 94.56 97 VAL A O 1
ATOM 735 N N . LEU A 1 98 ? -6.68 -22.219 -7.871 1 94.44 98 LEU A N 1
ATOM 736 C CA . LEU A 1 98 ? -6.848 -21.578 -9.172 1 94.44 98 LEU A CA 1
ATOM 737 C C . LEU A 1 98 ? -7.895 -22.312 -10.008 1 94.44 98 LEU A C 1
ATOM 739 O O .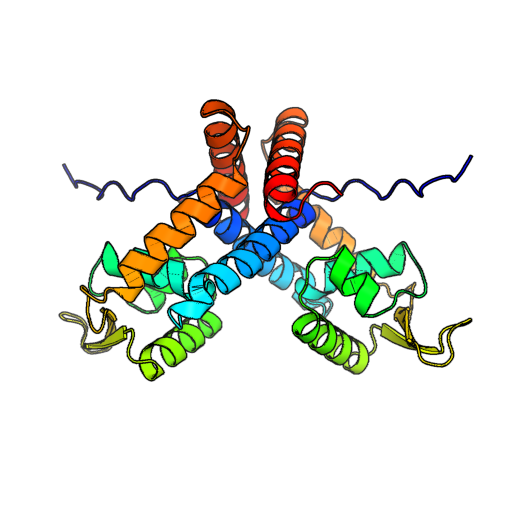 LEU A 1 98 ? -7.93 -23.547 -10.023 1 94.44 98 LEU A O 1
ATOM 743 N N . ALA A 1 99 ? -8.781 -21.578 -10.641 1 94.25 99 ALA A N 1
ATOM 744 C CA . ALA A 1 99 ? -9.758 -22.188 -11.531 1 94.25 99 ALA A CA 1
ATOM 745 C C . ALA A 1 99 ? -9.07 -22.922 -12.68 1 94.25 99 ALA A C 1
ATOM 747 O O . ALA A 1 99 ? -9.492 -24 -13.078 1 94.25 99 ALA A O 1
ATOM 748 N N . ASP A 1 100 ? -8.062 -22.312 -13.172 1 91.75 100 ASP A N 1
ATOM 749 C CA . ASP A 1 100 ? -7.203 -22.891 -14.211 1 91.75 100 ASP A CA 1
ATOM 750 C C . ASP A 1 100 ? -5.73 -22.578 -13.938 1 91.75 100 ASP A C 1
ATOM 752 O O . ASP A 1 100 ? -5.258 -21.484 -14.234 1 91.75 100 ASP A O 1
ATOM 756 N N . PRO A 1 101 ? -5.059 -23.531 -13.453 1 84.38 101 PRO A N 1
ATOM 757 C CA . PRO A 1 101 ? -3.65 -23.297 -13.117 1 84.38 101 PRO A CA 1
ATOM 758 C C . PRO A 1 101 ? -2.795 -23 -14.344 1 84.38 101 PRO A C 1
ATOM 760 O O . PRO A 1 101 ? -1.674 -22.5 -14.219 1 84.38 101 PRO A O 1
ATOM 763 N N . ASP A 1 102 ? -3.395 -23.25 -15.547 1 84.81 102 ASP A N 1
ATOM 764 C CA . ASP A 1 102 ? -2.648 -23.031 -16.781 1 84.81 102 ASP A CA 1
ATOM 765 C C . ASP A 1 102 ? -3.168 -21.797 -17.516 1 84.81 102 ASP A C 1
ATOM 767 O O . ASP A 1 102 ? -2.953 -21.656 -18.734 1 84.81 102 ASP A O 1
ATOM 771 N N . ASP A 1 103 ? -3.867 -21.062 -16.656 1 87.06 103 ASP A N 1
ATOM 772 C CA . ASP A 1 103 ? -4.383 -19.828 -17.25 1 87.06 103 ASP A CA 1
ATOM 773 C C . ASP A 1 103 ? -3.25 -18.969 -17.781 1 87.06 103 ASP A C 1
ATOM 775 O O . ASP A 1 103 ? -2.408 -18.5 -17.016 1 87.06 103 ASP A O 1
ATOM 779 N N . ARG A 1 104 ? -3.154 -18.719 -19.094 1 89.5 104 ARG A N 1
ATOM 780 C CA . ARG A 1 104 ? -2.092 -17.984 -19.781 1 89.5 104 ARG A CA 1
ATOM 781 C C . ARG A 1 104 ? -2.021 -16.547 -19.297 1 89.5 104 ARG A C 1
ATOM 783 O O . ARG A 1 104 ? -0.968 -15.906 -19.375 1 89.5 104 ARG A O 1
ATOM 790 N N . ARG A 1 105 ? -3.162 -15.984 -18.781 1 90.62 105 ARG A N 1
ATOM 791 C CA . ARG A 1 105 ? -3.168 -14.617 -18.281 1 90.62 105 ARG A CA 1
ATOM 792 C C . ARG A 1 105 ? -2.229 -14.469 -17.078 1 90.62 105 ARG A C 1
ATOM 794 O O . ARG A 1 105 ? -1.597 -13.422 -16.906 1 90.62 105 ARG A O 1
ATOM 801 N N . ILE A 1 106 ? -2.182 -15.516 -16.328 1 86.62 106 ILE A N 1
ATOM 802 C CA . ILE A 1 106 ? -1.364 -15.469 -15.117 1 86.62 106 ILE A CA 1
ATOM 803 C C . ILE A 1 106 ? 0.115 -15.469 -15.5 1 86.62 106 ILE A C 1
ATOM 805 O O . ILE A 1 106 ? 0.898 -14.68 -14.961 1 86.62 106 ILE A O 1
ATOM 809 N N . ASP A 1 107 ? 0.479 -16.297 -16.453 1 88.31 107 ASP A N 1
ATOM 810 C CA . ASP A 1 107 ? 1.864 -16.359 -16.906 1 88.31 107 ASP A CA 1
ATOM 811 C C . ASP A 1 107 ? 2.289 -15.047 -17.562 1 88.31 107 ASP A C 1
ATOM 813 O O . ASP A 1 107 ? 3.379 -14.539 -17.297 1 88.31 107 ASP A O 1
ATOM 817 N N . GLU A 1 108 ? 1.418 -14.594 -18.391 1 93.31 108 GLU A N 1
ATOM 818 C CA . GLU A 1 108 ? 1.694 -13.32 -19.047 1 93.31 108 GLU A CA 1
ATOM 819 C C . GLU A 1 108 ? 1.757 -12.18 -18.031 1 93.31 108 GLU A C 1
ATOM 821 O O . GLU A 1 108 ? 2.602 -11.289 -18.141 1 93.31 108 GLU A O 1
ATOM 826 N N . GLY A 1 109 ? 0.86 -12.18 -17.078 1 93.44 109 GLY A N 1
ATOM 827 C CA . GLY A 1 109 ? 0.885 -11.188 -16.016 1 93.44 109 GLY A CA 1
ATOM 828 C C . GLY A 1 109 ? 2.17 -11.211 -15.211 1 93.44 109 GLY A C 1
ATOM 829 O O . GLY A 1 109 ? 2.729 -10.164 -14.891 1 93.44 109 GLY A O 1
ATOM 830 N N . SER A 1 110 ? 2.633 -12.43 -14.969 1 89.94 110 SER A N 1
ATOM 831 C CA . SER A 1 110 ? 3.889 -12.594 -14.242 1 89.94 110 SER A CA 1
ATOM 832 C C . SER A 1 110 ? 5.051 -11.977 -15.016 1 89.94 110 SER A C 1
ATOM 834 O O . SER A 1 110 ? 5.91 -11.312 -14.43 1 89.94 110 SER A O 1
ATOM 836 N N . LYS A 1 111 ? 5.074 -12.18 -16.266 1 93.38 111 LYS A N 1
ATOM 837 C CA . LYS A 1 111 ? 6.121 -11.617 -17.125 1 93.38 111 LYS A CA 1
ATOM 838 C C . LYS A 1 111 ? 6.078 -10.086 -17.094 1 93.38 111 LYS A C 1
ATOM 840 O O . LYS A 1 111 ? 7.117 -9.438 -17 1 93.38 111 LYS A O 1
ATOM 845 N N . ARG A 1 112 ? 4.918 -9.555 -17.172 1 95.12 112 ARG A N 1
ATOM 846 C CA . ARG A 1 112 ? 4.754 -8.109 -17.156 1 95.12 112 ARG A CA 1
ATOM 847 C C . ARG A 1 112 ? 5.207 -7.52 -15.82 1 95.12 112 ARG A C 1
ATOM 849 O O . ARG A 1 112 ? 5.824 -6.453 -15.789 1 95.12 112 ARG A O 1
ATOM 856 N N . LEU A 1 113 ? 4.898 -8.242 -14.758 1 93.75 113 LEU A N 1
ATOM 857 C CA . LEU A 1 113 ? 5.281 -7.738 -13.445 1 93.75 113 LEU A CA 1
ATOM 858 C C . LEU A 1 113 ? 6.781 -7.887 -13.219 1 93.75 113 LEU A C 1
ATOM 860 O O . LEU A 1 113 ? 7.391 -7.082 -12.516 1 93.75 113 LEU A O 1
ATOM 864 N N . MET A 1 114 ? 7.371 -8.883 -13.828 1 93.12 114 MET A N 1
ATOM 865 C CA . MET A 1 114 ? 8.828 -9.008 -13.797 1 93.12 114 MET A CA 1
ATOM 866 C C . MET A 1 114 ? 9.492 -7.836 -14.508 1 93.12 114 MET A C 1
ATOM 868 O O . MET A 1 114 ? 10.523 -7.332 -14.055 1 93.12 114 MET A O 1
ATOM 872 N N . ASP A 1 115 ? 8.891 -7.414 -15.602 1 95.88 115 ASP A N 1
ATOM 873 C CA . ASP A 1 115 ? 9.391 -6.242 -16.312 1 95.88 115 ASP A CA 1
ATOM 874 C C . ASP A 1 115 ? 9.273 -4.988 -15.453 1 95.88 115 ASP A C 1
ATOM 876 O O . ASP A 1 115 ? 10.18 -4.148 -15.453 1 95.88 115 ASP A O 1
ATOM 880 N N . LEU A 1 116 ? 8.164 -4.898 -14.797 1 96.06 116 LEU A N 1
ATOM 881 C CA . LEU A 1 116 ? 7.969 -3.773 -13.891 1 96.06 116 LEU A CA 1
ATOM 882 C C . LEU A 1 116 ? 9.023 -3.771 -12.789 1 96.06 116 LEU A C 1
ATOM 884 O O . LEU A 1 116 ? 9.555 -2.719 -12.438 1 96.06 116 LEU A O 1
ATOM 888 N N . GLU A 1 117 ? 9.289 -4.906 -12.234 1 95.62 117 GLU A N 1
ATOM 889 C CA . GLU A 1 117 ? 10.32 -5.043 -11.211 1 95.62 117 GLU A CA 1
ATOM 890 C C . GLU A 1 117 ? 11.688 -4.621 -11.734 1 95.62 117 GLU A C 1
ATOM 892 O O . GLU A 1 117 ? 12.438 -3.922 -11.047 1 95.62 117 GLU A O 1
ATOM 897 N N . ARG A 1 118 ? 11.977 -5.051 -12.945 1 96.38 118 ARG A N 1
ATOM 898 C CA . ARG A 1 118 ? 13.25 -4.676 -13.562 1 96.38 118 ARG A CA 1
ATOM 899 C C . ARG A 1 118 ? 13.344 -3.166 -13.742 1 96.38 118 ARG A C 1
ATOM 901 O O . ARG A 1 118 ? 14.391 -2.568 -13.484 1 96.38 118 ARG A O 1
ATOM 908 N N . GLN A 1 119 ? 12.273 -2.574 -14.156 1 96.69 119 GLN A N 1
ATOM 909 C CA . GLN A 1 119 ? 12.219 -1.123 -14.297 1 96.69 119 GLN A CA 1
ATOM 910 C C . GLN A 1 119 ? 12.422 -0.433 -12.945 1 96.69 119 GLN A C 1
ATOM 912 O O . GLN A 1 119 ? 13.156 0.552 -12.859 1 96.69 119 GLN A O 1
ATOM 917 N N . ALA A 1 120 ? 11.836 -0.947 -11.914 1 97.5 120 ALA A N 1
ATOM 918 C CA . ALA A 1 120 ? 11.867 -0.348 -10.586 1 97.5 120 ALA A CA 1
ATOM 919 C C . ALA A 1 120 ? 13.289 -0.317 -10.031 1 97.5 120 ALA A C 1
ATOM 921 O O . ALA A 1 120 ? 13.641 0.573 -9.258 1 97.5 120 ALA A O 1
ATOM 922 N N . VAL A 1 121 ? 14.117 -1.24 -10.469 1 97.69 121 VAL A N 1
ATOM 923 C CA . VAL A 1 121 ? 15.438 -1.33 -9.859 1 97.69 121 VAL A CA 1
ATOM 924 C C . VAL A 1 121 ? 16.516 -0.974 -10.883 1 97.69 121 VAL A C 1
ATOM 926 O O . VAL A 1 121 ? 17.672 -1.333 -10.727 1 97.69 121 VAL A O 1
ATOM 929 N N . GLU A 1 122 ? 16.062 -0.401 -12.008 1 96.69 122 GLU A N 1
ATOM 930 C CA . GLU A 1 122 ? 17.016 0.016 -13.031 1 96.69 122 GLU A CA 1
ATOM 931 C C . GLU A 1 122 ? 18.125 0.885 -12.43 1 96.69 122 GLU A C 1
ATOM 933 O O . GLU A 1 122 ? 17.844 1.817 -11.672 1 96.69 122 GLU A O 1
ATOM 938 N N . GLY A 1 123 ? 19.375 0.527 -12.664 1 96.62 123 GLY A N 1
ATOM 939 C CA . GLY A 1 123 ? 20.5 1.313 -12.18 1 96.62 123 GLY A CA 1
ATOM 940 C C . GLY A 1 123 ? 20.938 0.921 -10.781 1 96.62 123 GLY A C 1
ATOM 941 O O . GLY A 1 123 ? 21.953 1.404 -10.289 1 96.62 123 GLY A O 1
ATOM 942 N N . LEU A 1 124 ? 20.172 0.094 -10.094 1 97.25 124 LEU A N 1
ATOM 943 C CA . LEU A 1 124 ? 20.594 -0.437 -8.805 1 97.25 124 LEU A CA 1
ATOM 944 C C . LEU A 1 124 ? 21.391 -1.729 -8.984 1 97.25 124 LEU A C 1
ATOM 946 O O . LEU A 1 124 ? 20.984 -2.607 -9.75 1 97.25 124 LEU A O 1
ATOM 950 N N . GLY A 1 125 ? 22.531 -1.829 -8.336 1 96.81 125 GLY A N 1
ATOM 951 C CA . GLY A 1 125 ? 23.281 -3.072 -8.336 1 96.81 125 GLY A CA 1
ATOM 952 C C . GLY A 1 125 ? 22.625 -4.168 -7.52 1 96.81 125 GLY A C 1
ATOM 953 O O . GLY A 1 125 ? 21.734 -3.898 -6.719 1 96.81 125 GLY A O 1
ATOM 954 N N . LYS A 1 126 ? 23.078 -5.383 -7.738 1 95.5 126 LYS A N 1
ATOM 955 C CA . LYS A 1 126 ? 22.547 -6.539 -7.023 1 95.5 126 LYS A CA 1
ATOM 956 C C . LYS A 1 126 ? 22.688 -6.363 -5.516 1 95.5 126 LYS A C 1
ATOM 958 O O . LYS A 1 126 ? 21.75 -6.68 -4.766 1 95.5 126 LYS A O 1
ATOM 963 N N . GLU A 1 127 ? 23.703 -5.816 -5.113 1 97.06 127 GLU A N 1
ATOM 964 C CA . GLU A 1 127 ? 23.953 -5.621 -3.688 1 97.06 127 GLU A CA 1
ATOM 965 C C . GLU A 1 127 ? 23 -4.574 -3.105 1 97.06 127 GLU A C 1
ATOM 967 O O . GLU A 1 127 ? 22.578 -4.691 -1.958 1 97.06 127 GLU A O 1
ATOM 972 N N . GLU A 1 128 ? 22.703 -3.533 -3.873 1 97.62 128 GLU A N 1
ATOM 973 C CA . GLU A 1 128 ? 21.781 -2.494 -3.426 1 97.62 128 GLU A CA 1
ATOM 974 C C . GLU A 1 128 ? 20.359 -3.045 -3.254 1 97.62 128 GLU A C 1
ATOM 976 O O . GLU A 1 128 ? 19.688 -2.744 -2.268 1 97.62 128 GLU A O 1
ATOM 981 N N . VAL A 1 129 ? 20.031 -3.902 -4.176 1 97.44 129 VAL A N 1
ATOM 982 C CA . VAL A 1 129 ? 18.703 -4.5 -4.117 1 97.44 129 VAL A CA 1
ATOM 983 C C . VAL A 1 129 ? 18.609 -5.441 -2.916 1 97.44 129 VAL A C 1
ATOM 985 O O . VAL A 1 129 ? 17.625 -5.43 -2.186 1 97.44 129 VAL A O 1
ATOM 988 N N . GLU A 1 130 ? 19.625 -6.223 -2.703 1 96.81 130 GLU A N 1
ATOM 989 C CA . GLU A 1 130 ? 19.641 -7.141 -1.569 1 96.81 130 GLU A CA 1
ATOM 990 C C . GLU A 1 130 ? 19.641 -6.383 -0.244 1 96.81 130 GLU A C 1
ATOM 992 O O . GLU A 1 130 ? 18.984 -6.805 0.715 1 96.81 130 GLU A O 1
ATOM 997 N N . THR A 1 131 ? 20.359 -5.273 -0.222 1 97.75 131 THR A N 1
ATOM 998 C CA . THR A 1 131 ? 20.344 -4.422 0.961 1 97.75 131 THR A CA 1
ATOM 999 C C . THR A 1 131 ? 18.953 -3.865 1.223 1 97.75 131 THR A C 1
ATOM 1001 O O . THR A 1 131 ? 18.484 -3.871 2.361 1 97.75 131 THR A O 1
ATOM 1004 N N . LEU A 1 132 ? 18.344 -3.393 0.157 1 98.12 132 LEU A N 1
ATOM 1005 C CA . LEU A 1 132 ? 16.984 -2.861 0.258 1 98.12 132 LEU A CA 1
ATOM 1006 C C . LEU A 1 132 ? 16.031 -3.912 0.81 1 98.12 132 LEU A C 1
ATOM 1008 O O . LEU A 1 132 ? 15.297 -3.652 1.77 1 98.12 132 LEU A O 1
ATOM 1012 N N . LYS A 1 133 ? 16.078 -5.098 0.323 1 97.62 133 LYS A N 1
ATOM 1013 C CA . LYS A 1 133 ? 15.219 -6.188 0.768 1 97.62 133 LYS A CA 1
ATOM 1014 C C . LYS A 1 133 ? 15.508 -6.559 2.219 1 97.62 133 LYS A C 1
ATOM 1016 O O . LYS A 1 133 ? 14.586 -6.812 2.996 1 97.62 133 LYS A O 1
ATOM 1021 N N . ALA A 1 134 ? 16.75 -6.586 2.562 1 97.62 134 ALA A N 1
ATOM 1022 C CA . ALA A 1 134 ? 17.141 -6.957 3.92 1 97.62 134 ALA A CA 1
ATOM 1023 C C . ALA A 1 134 ? 16.641 -5.934 4.934 1 97.62 134 ALA A C 1
ATOM 1025 O O . ALA A 1 134 ? 16.172 -6.301 6.012 1 97.62 134 ALA A O 1
ATOM 1026 N N . LEU A 1 135 ? 16.781 -4.688 4.594 1 98.12 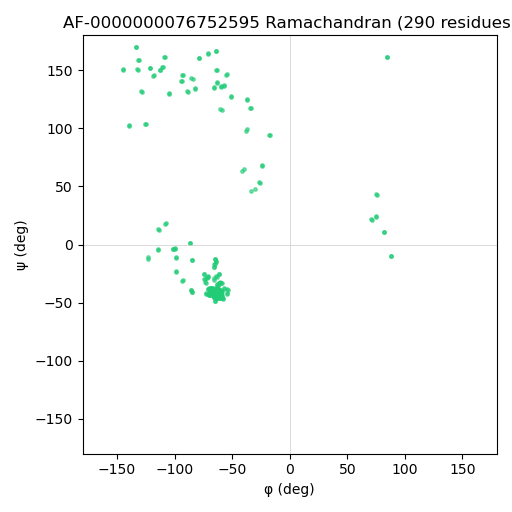135 LEU A N 1
ATOM 1027 C CA . LEU A 1 135 ? 16.328 -3.631 5.496 1 98.12 135 LEU A CA 1
ATOM 1028 C C . LEU A 1 135 ? 14.812 -3.627 5.617 1 98.12 135 LEU A C 1
ATOM 1030 O O . LEU A 1 135 ? 14.273 -3.428 6.711 1 98.12 135 LEU A O 1
ATOM 1034 N N . LEU A 1 136 ? 14.133 -3.855 4.504 1 98 136 LEU A N 1
ATOM 1035 C CA . LEU A 1 136 ? 12.68 -3.967 4.543 1 98 136 LEU A CA 1
ATOM 1036 C C . LEU A 1 136 ? 12.25 -5.141 5.418 1 98 136 LEU A C 1
ATOM 1038 O O . LEU A 1 136 ? 11.258 -5.047 6.141 1 98 136 LEU A O 1
ATOM 1042 N N . ALA A 1 137 ? 12.984 -6.238 5.34 1 96.81 137 ALA A N 1
ATOM 1043 C CA . ALA A 1 137 ? 12.688 -7.41 6.16 1 96.81 137 ALA A CA 1
ATOM 1044 C C . ALA A 1 137 ? 12.805 -7.086 7.645 1 96.81 137 ALA A C 1
ATOM 1046 O O . ALA A 1 137 ? 11.992 -7.539 8.453 1 96.81 137 ALA A O 1
ATOM 1047 N N . ARG A 1 138 ? 13.758 -6.324 7.996 1 97.56 138 ARG A N 1
ATOM 1048 C CA . ARG A 1 138 ? 13.938 -5.922 9.391 1 97.56 138 ARG A CA 1
ATOM 1049 C C . ARG A 1 138 ? 12.812 -5 9.844 1 97.56 138 ARG A C 1
ATOM 1051 O O . ARG A 1 138 ? 12.328 -5.113 10.969 1 97.56 138 ARG A O 1
ATOM 1058 N N . VAL A 1 139 ? 12.414 -4.074 8.961 1 97.94 139 VAL A N 1
ATOM 1059 C CA . VAL A 1 139 ? 11.289 -3.199 9.266 1 97.94 139 VAL A CA 1
ATOM 1060 C C . VAL A 1 139 ? 10.031 -4.039 9.516 1 97.94 139 VAL A C 1
ATOM 1062 O O . VAL A 1 139 ? 9.305 -3.801 10.477 1 97.94 139 VAL A O 1
ATOM 1065 N N . LEU A 1 140 ? 9.836 -5 8.68 1 96.75 140 LEU A N 1
ATOM 1066 C CA . LEU A 1 140 ? 8.664 -5.859 8.812 1 96.75 140 LEU A CA 1
ATOM 1067 C C . LEU A 1 140 ? 8.719 -6.652 10.117 1 96.75 140 LEU A C 1
ATOM 1069 O O . LEU A 1 140 ? 7.703 -6.785 10.805 1 96.75 140 LEU A O 1
ATOM 1073 N N . GLU A 1 141 ? 9.852 -7.188 10.43 1 96.44 141 GLU A N 1
ATOM 1074 C CA . GLU A 1 141 ? 10.031 -7.941 11.664 1 96.44 141 GLU A CA 1
ATOM 1075 C C . GLU A 1 141 ? 9.734 -7.074 12.891 1 96.44 141 GLU A C 1
ATOM 1077 O O . GLU A 1 141 ? 9.141 -7.551 13.859 1 96.44 141 GLU A O 1
ATOM 1082 N N . ASN A 1 142 ? 10.148 -5.832 12.883 1 96.81 142 ASN A N 1
ATOM 1083 C CA . ASN A 1 142 ? 9.875 -4.898 13.969 1 96.81 142 ASN A CA 1
ATOM 1084 C C . ASN A 1 142 ? 8.375 -4.676 14.148 1 96.81 142 ASN A C 1
ATOM 1086 O O . ASN A 1 142 ? 7.902 -4.488 15.273 1 96.81 142 ASN A O 1
ATOM 1090 N N . LEU A 1 143 ? 7.637 -4.723 13.008 1 95.38 143 LEU A N 1
ATOM 1091 C CA . LEU A 1 143 ? 6.207 -4.426 13.055 1 95.38 143 LEU A CA 1
ATOM 1092 C C . LEU A 1 143 ? 5.402 -5.668 13.414 1 95.38 143 LEU A C 1
ATOM 1094 O O . LEU A 1 143 ? 4.391 -5.578 14.109 1 95.38 143 LEU A O 1
ATOM 1098 N N . GLU A 1 144 ? 5.762 -6.801 12.922 1 91.38 144 GLU A N 1
ATOM 1099 C CA . GLU A 1 144 ? 4.922 -7.988 13.016 1 91.38 144 GLU A CA 1
ATOM 1100 C C . GLU A 1 144 ? 5.57 -9.055 13.891 1 91.38 144 GLU A C 1
ATOM 1102 O O . GLU A 1 144 ? 4.938 -10.055 14.234 1 91.38 144 GLU A O 1
ATOM 1107 N N . GLY A 1 145 ? 6.742 -8.805 14.312 1 83.19 145 GLY A N 1
ATOM 1108 C CA . GLY A 1 145 ? 7.457 -9.859 15 1 83.19 145 GLY A CA 1
ATOM 1109 C C . GLY A 1 145 ? 8.18 -10.805 14.062 1 83.19 145 GLY A C 1
ATOM 1110 O O . GLY A 1 145 ? 8.023 -10.719 12.844 1 83.19 145 GLY A O 1
ATOM 1111 N N . PRO A 1 146 ? 9.148 -11.531 14.648 1 71.06 146 PRO A N 1
ATOM 1112 C CA . PRO A 1 146 ? 9.906 -12.469 13.82 1 71.06 146 PRO A CA 1
ATOM 1113 C C . PRO A 1 146 ? 9.023 -13.5 13.117 1 71.06 146 PRO A C 1
ATOM 1115 O O . PRO A 1 146 ? 7.965 -13.867 13.641 1 71.06 146 PRO A O 1
ATOM 1118 N N . PRO A 1 147 ? 9.305 -13.781 11.781 1 57.34 147 PRO A N 1
ATOM 1119 C CA . PRO A 1 147 ? 8.516 -14.805 11.094 1 57.34 147 PRO A CA 1
ATOM 1120 C C . PRO A 1 147 ? 8.477 -16.125 11.852 1 57.34 147 PRO A C 1
ATOM 1122 O O . PRO A 1 147 ? 9.383 -16.422 12.633 1 57.34 147 PRO A O 1
ATOM 1125 N N . MET B 1 1 ? 14.164 -34.438 8.062 1 26.7 1 MET B N 1
ATOM 1126 C CA . MET B 1 1 ? 14.805 -33.25 7.48 1 26.7 1 MET B CA 1
ATOM 1127 C C . MET B 1 1 ? 13.773 -32.312 6.875 1 26.7 1 MET B C 1
ATOM 1129 O O . MET B 1 1 ? 13.188 -32.594 5.828 1 26.7 1 MET B O 1
ATOM 1133 N N . THR B 1 2 ? 12.633 -31.891 7.496 1 33.53 2 THR B N 1
ATOM 1134 C CA . THR B 1 2 ? 11.344 -31.234 7.258 1 33.53 2 THR B CA 1
ATOM 1135 C C . THR B 1 2 ? 11.492 -30.094 6.262 1 33.53 2 THR B C 1
ATOM 1137 O O . THR B 1 2 ? 12.164 -29.094 6.547 1 33.53 2 THR B O 1
ATOM 1140 N N . SER B 1 3 ? 11.859 -30.422 4.969 1 33 3 SER B N 1
ATOM 1141 C CA . SER B 1 3 ? 12.18 -29.641 3.771 1 33 3 SER B CA 1
ATOM 1142 C C . SER B 1 3 ? 11.367 -28.359 3.715 1 33 3 SER B C 1
ATOM 1144 O O . SER B 1 3 ? 10.18 -28.375 3.367 1 33 3 SER B O 1
ATOM 1146 N N . ARG B 1 4 ? 11.234 -27.594 4.754 1 37.31 4 ARG B N 1
ATOM 1147 C CA . ARG B 1 4 ? 10.617 -26.266 4.824 1 37.31 4 ARG B CA 1
ATOM 1148 C C . ARG B 1 4 ? 10.633 -25.578 3.463 1 37.31 4 ARG B C 1
ATOM 1150 O O . ARG B 1 4 ? 11.703 -25.25 2.945 1 37.31 4 ARG B O 1
ATOM 1157 N N . THR B 1 5 ? 9.898 -26.031 2.496 1 41.25 5 THR B N 1
ATOM 1158 C CA . THR B 1 5 ? 9.703 -25.594 1.117 1 41.25 5 THR B CA 1
ATOM 1159 C C . THR B 1 5 ? 10.188 -24.156 0.934 1 41.25 5 THR B C 1
ATOM 1161 O O . THR B 1 5 ? 9.812 -23.266 1.706 1 41.25 5 THR B O 1
ATOM 1164 N N . ALA B 1 6 ? 11.43 -23.922 0.495 1 44.34 6 ALA B N 1
ATOM 1165 C CA . ALA B 1 6 ? 12.234 -22.75 0.129 1 44.34 6 ALA B CA 1
ATOM 1166 C C . ALA B 1 6 ? 11.352 -21.594 -0.33 1 44.34 6 ALA B C 1
ATOM 1168 O O . ALA B 1 6 ? 10.836 -21.609 -1.45 1 44.34 6 ALA B O 1
ATOM 1169 N N . GLU B 1 7 ? 10.406 -21.312 0.571 1 55.75 7 GLU B N 1
ATOM 1170 C CA . GLU B 1 7 ? 9.594 -20.172 0.153 1 55.75 7 GLU B CA 1
ATOM 1171 C C . GLU B 1 7 ? 10.438 -19.125 -0.555 1 55.75 7 GLU B C 1
ATOM 1173 O O . GLU B 1 7 ? 11.516 -18.766 -0.085 1 55.75 7 GLU B O 1
ATOM 1178 N N . ALA B 1 8 ? 10.375 -19.172 -1.866 1 64.44 8 ALA B N 1
ATOM 1179 C CA . ALA B 1 8 ? 11.078 -18.219 -2.713 1 64.44 8 ALA B CA 1
ATOM 1180 C C . ALA B 1 8 ? 11.109 -16.844 -2.062 1 64.44 8 ALA B C 1
ATOM 1182 O O . ALA B 1 8 ? 10.148 -16.438 -1.398 1 64.44 8 ALA B O 1
ATOM 1183 N N . SER B 1 9 ? 12.32 -16.391 -1.786 1 80.25 9 SER B N 1
ATOM 1184 C CA . SER B 1 9 ? 12.516 -15.016 -1.333 1 80.25 9 SER B CA 1
ATOM 1185 C C . SER B 1 9 ? 11.562 -14.062 -2.039 1 80.25 9 SER B C 1
ATOM 1187 O O . SER B 1 9 ? 11.398 -14.125 -3.26 1 80.25 9 SER B O 1
ATOM 1189 N N . PRO B 1 10 ? 10.883 -13.391 -1.228 1 85.94 10 PRO B N 1
ATOM 1190 C CA . PRO B 1 10 ? 9.953 -12.453 -1.862 1 85.94 10 PRO B CA 1
ATOM 1191 C C . PRO B 1 10 ? 10.648 -11.5 -2.828 1 85.94 10 PRO B C 1
ATOM 1193 O O . PRO B 1 10 ? 11.828 -11.18 -2.645 1 85.94 10 PRO B O 1
ATOM 1196 N N . SER B 1 11 ? 9.938 -11.164 -3.865 1 91.12 11 SER B N 1
ATOM 1197 C CA . SER B 1 11 ? 10.414 -10.102 -4.746 1 91.12 11 SER B CA 1
ATOM 1198 C C . SER B 1 11 ? 10.484 -8.766 -4.012 1 91.12 11 SER B C 1
ATOM 1200 O O . SER B 1 11 ? 9.977 -8.641 -2.898 1 91.12 11 SER B O 1
ATOM 1202 N N . LEU B 1 12 ? 11.133 -7.785 -4.562 1 94.12 12 LEU B N 1
ATOM 1203 C CA . LEU B 1 12 ? 11.203 -6.457 -3.963 1 94.12 12 LEU B CA 1
ATOM 1204 C C . LEU B 1 12 ? 9.812 -5.855 -3.811 1 94.12 12 LEU B C 1
ATOM 1206 O O . LEU B 1 12 ? 9.477 -5.301 -2.76 1 94.12 12 LEU B O 1
ATOM 1210 N N . SER B 1 13 ? 9.016 -6.008 -4.848 1 95.31 13 SER B N 1
ATOM 1211 C CA . SER B 1 13 ? 7.66 -5.469 -4.805 1 95.31 13 SER B CA 1
ATOM 1212 C C . SER B 1 13 ? 6.836 -6.133 -3.709 1 95.31 13 SER B C 1
ATOM 1214 O O . SER B 1 13 ? 6.062 -5.469 -3.016 1 95.31 13 SER B O 1
ATOM 1216 N N . GLN B 1 14 ? 7.023 -7.418 -3.537 1 91.75 14 GLN B N 1
ATOM 1217 C CA . GLN B 1 14 ? 6.328 -8.125 -2.469 1 91.75 14 GLN B CA 1
ATOM 1218 C C . GLN B 1 14 ? 6.754 -7.609 -1.098 1 91.75 14 GLN B C 1
ATOM 1220 O O . GLN B 1 14 ? 5.918 -7.426 -0.212 1 91.75 14 GLN B O 1
ATOM 1225 N N . SER B 1 15 ? 8.039 -7.379 -0.927 1 95 15 SER B N 1
ATOM 1226 C CA . SER B 1 15 ? 8.57 -6.879 0.336 1 95 15 SER B CA 1
ATOM 1227 C C . SER B 1 15 ? 8.039 -5.484 0.648 1 95 15 SER B C 1
ATOM 1229 O O . SER B 1 15 ? 7.586 -5.223 1.766 1 95 15 SER B O 1
ATOM 1231 N N . ILE B 1 16 ? 8.031 -4.621 -0.351 1 96.88 16 ILE B N 1
ATOM 1232 C CA . ILE B 1 16 ? 7.547 -3.254 -0.183 1 96.88 16 ILE B CA 1
ATOM 1233 C C . ILE B 1 16 ? 6.066 -3.275 0.178 1 96.88 16 ILE B C 1
ATOM 1235 O O . ILE B 1 16 ? 5.645 -2.619 1.134 1 96.88 16 ILE B O 1
ATOM 1239 N N . ASN B 1 17 ? 5.316 -4.043 -0.502 1 95.69 17 ASN B N 1
ATOM 1240 C CA . ASN B 1 17 ? 3.873 -4.094 -0.292 1 95.69 17 ASN B CA 1
ATOM 1241 C C . ASN B 1 17 ? 3.527 -4.68 1.073 1 95.69 17 ASN B C 1
ATOM 1243 O O . ASN B 1 17 ? 2.582 -4.23 1.725 1 95.69 17 ASN B O 1
ATOM 1247 N N . ARG B 1 18 ? 4.258 -5.656 1.452 1 93.88 18 ARG B N 1
ATOM 1248 C CA . ARG B 1 18 ? 4.02 -6.262 2.76 1 93.88 18 ARG B CA 1
ATOM 1249 C C . ARG B 1 18 ? 4.281 -5.262 3.881 1 93.88 18 ARG B C 1
ATOM 1251 O O . ARG B 1 18 ? 3.512 -5.18 4.84 1 93.88 18 ARG B O 1
ATOM 1258 N N . VAL B 1 19 ? 5.336 -4.52 3.783 1 97.06 19 VAL B N 1
ATOM 1259 C CA . VAL B 1 19 ? 5.656 -3.52 4.797 1 97.06 19 VAL B CA 1
ATOM 1260 C C . VAL B 1 19 ? 4.598 -2.416 4.789 1 97.06 19 VAL B C 1
ATOM 1262 O O . VAL B 1 19 ? 4.152 -1.965 5.844 1 97.06 19 VAL B O 1
ATOM 1265 N N . ALA B 1 20 ? 4.215 -2.004 3.602 1 96.44 20 ALA B N 1
ATOM 1266 C CA . ALA B 1 20 ? 3.191 -0.966 3.49 1 96.44 20 ALA B CA 1
ATOM 1267 C C . ALA B 1 20 ? 1.89 -1.407 4.152 1 96.44 20 ALA B C 1
ATOM 1269 O O . ALA B 1 20 ? 1.246 -0.623 4.852 1 96.44 20 ALA B O 1
ATOM 1270 N N . ARG B 1 21 ? 1.51 -2.666 3.99 1 95.06 21 ARG B N 1
ATOM 1271 C CA . ARG B 1 21 ? 0.295 -3.193 4.602 1 95.06 21 ARG B CA 1
ATOM 1272 C C . ARG B 1 21 ? 0.434 -3.266 6.117 1 95.06 21 ARG B C 1
ATOM 1274 O O . ARG B 1 21 ? -0.519 -2.982 6.848 1 95.06 21 ARG B O 1
ATOM 1281 N N . ALA B 1 22 ? 1.581 -3.682 6.574 1 95.88 22 ALA B N 1
ATOM 1282 C CA . ALA B 1 22 ? 1.828 -3.734 8.016 1 95.88 22 ALA B CA 1
ATOM 1283 C C . ALA B 1 22 ? 1.743 -2.344 8.633 1 95.88 22 ALA B C 1
ATOM 1285 O O . ALA B 1 22 ? 1.136 -2.166 9.695 1 95.88 22 ALA B O 1
ATOM 1286 N N . LEU B 1 23 ? 2.359 -1.345 7.945 1 96.56 23 LEU B N 1
ATOM 1287 C CA . LEU B 1 23 ? 2.287 0.035 8.414 1 96.56 23 LEU B CA 1
ATOM 1288 C C . LEU B 1 23 ? 0.839 0.509 8.484 1 96.56 23 LEU B C 1
ATOM 1290 O O . LEU B 1 23 ? 0.435 1.14 9.461 1 96.56 23 LEU B O 1
ATOM 1294 N N . ALA B 1 24 ? 0.091 0.187 7.465 1 95.62 24 ALA B N 1
ATOM 1295 C CA . ALA B 1 24 ? -1.313 0.586 7.434 1 95.62 24 ALA B CA 1
ATOM 1296 C C . ALA B 1 24 ? -2.092 -0.055 8.578 1 95.62 24 ALA B C 1
ATOM 1298 O O . ALA B 1 24 ? -2.875 0.614 9.258 1 95.62 24 ALA B O 1
ATOM 1299 N N . ARG B 1 25 ? -1.882 -1.294 8.836 1 94.62 25 ARG B N 1
ATOM 1300 C CA . ARG B 1 25 ? -2.584 -2.023 9.883 1 94.62 25 ARG B CA 1
ATOM 1301 C C . ARG B 1 25 ? -2.238 -1.465 11.266 1 94.62 25 ARG B C 1
ATOM 1303 O O . ARG B 1 25 ? -3.131 -1.154 12.055 1 94.62 25 ARG B O 1
ATOM 1310 N N . HIS B 1 26 ? -0.983 -1.305 11.508 1 96 26 HIS B N 1
ATOM 1311 C CA . HIS B 1 26 ? -0.544 -0.798 12.805 1 96 26 HIS B CA 1
ATOM 1312 C C . HIS B 1 26 ? -0.888 0.68 12.961 1 96 26 HIS B C 1
ATOM 1314 O O . HIS B 1 26 ? -1.221 1.129 14.062 1 96 26 HIS B O 1
ATOM 1320 N N . GLY B 1 27 ? -0.738 1.411 11.852 1 96.69 27 GLY B N 1
ATOM 1321 C CA .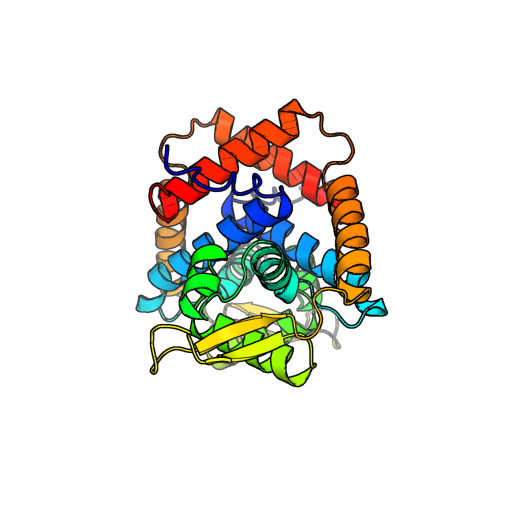 GLY B 1 27 ? -1.148 2.807 11.875 1 96.69 27 GLY B CA 1
ATOM 1322 C C . GLY B 1 27 ? -2.621 2.99 12.195 1 96.69 27 GLY B C 1
ATOM 1323 O O . GLY B 1 27 ? -2.98 3.816 13.031 1 96.69 27 GLY B O 1
ATOM 1324 N N . ASP B 1 28 ? -3.455 2.176 11.594 1 95.88 28 ASP B N 1
ATOM 1325 C CA . ASP B 1 28 ? -4.887 2.238 11.867 1 95.88 28 ASP B CA 1
ATOM 1326 C C . ASP B 1 28 ? -5.188 1.893 13.328 1 95.88 28 ASP B C 1
ATOM 1328 O O . ASP B 1 28 ? -6.016 2.543 13.969 1 95.88 28 ASP B O 1
ATOM 1332 N N . ALA B 1 29 ? -4.539 0.875 13.797 1 95.56 29 ALA B N 1
ATOM 1333 C CA . ALA B 1 29 ? -4.734 0.486 15.188 1 95.56 29 ALA B CA 1
ATOM 1334 C C . ALA B 1 29 ? -4.34 1.617 16.141 1 95.56 29 ALA B C 1
ATOM 1336 O O . ALA B 1 29 ? -5.039 1.89 17.109 1 95.56 29 ALA B O 1
ATOM 1337 N N . ALA B 1 30 ? -3.254 2.328 15.828 1 96 30 ALA B N 1
ATOM 1338 C CA . ALA B 1 30 ? -2.75 3.42 16.656 1 96 30 ALA B CA 1
ATOM 1339 C C . ALA B 1 30 ? -3.678 4.629 16.594 1 96 30 ALA B C 1
ATOM 1341 O O . ALA B 1 30 ? -3.805 5.375 17.562 1 96 30 ALA B O 1
ATOM 1342 N N . LEU B 1 31 ? -4.379 4.785 15.5 1 96.44 31 LEU B N 1
ATOM 1343 C CA . LEU B 1 31 ? -5.148 6.004 15.266 1 96.44 31 LEU B CA 1
ATOM 1344 C C . LEU B 1 31 ? -6.617 5.801 15.625 1 96.44 31 LEU B C 1
ATOM 1346 O O . LEU B 1 31 ? -7.367 6.77 15.758 1 96.44 31 LEU B O 1
ATOM 1350 N N . LYS B 1 32 ? -6.965 4.531 15.852 1 95.75 32 LYS B N 1
ATOM 1351 C CA . LYS B 1 32 ? -8.352 4.156 16.094 1 95.75 32 LYS B CA 1
ATOM 1352 C C . LYS B 1 32 ? -8.953 4.957 17.25 1 95.75 32 LYS B C 1
ATOM 1354 O O . LYS B 1 32 ? -10.039 5.52 17.125 1 95.75 32 LYS B O 1
ATOM 1359 N N . PRO B 1 33 ? -8.242 5.188 18.359 1 95.31 33 PRO B N 1
ATOM 1360 C CA . PRO B 1 33 ? -8.82 5.934 19.484 1 95.31 33 PRO B CA 1
ATOM 1361 C C . PRO B 1 33 ? -9.109 7.391 19.125 1 95.31 33 PRO B C 1
ATOM 1363 O O . PRO B 1 33 ? -9.883 8.055 19.828 1 95.31 33 PRO B O 1
ATOM 1366 N N . LEU B 1 34 ? -8.555 7.918 18.078 1 94.06 34 LEU B N 1
ATOM 1367 C CA . LEU B 1 34 ? -8.711 9.32 17.703 1 94.06 34 LEU B CA 1
ATOM 1368 C C . LEU B 1 34 ? -9.758 9.477 16.609 1 94.06 34 LEU B C 1
ATOM 1370 O O . LEU B 1 34 ? -10.055 10.594 16.172 1 94.06 34 LEU B O 1
ATOM 1374 N N . GLY B 1 35 ? -10.289 8.312 16.141 1 93.25 35 GLY B N 1
ATOM 1375 C CA . GLY B 1 35 ? -11.242 8.359 15.039 1 93.25 35 GLY B CA 1
ATOM 1376 C C . GLY B 1 35 ? -10.609 8.719 13.711 1 93.25 35 GLY B C 1
ATOM 1377 O O . GLY B 1 35 ? -11.266 9.273 12.828 1 93.25 35 GLY B O 1
ATOM 1378 N N . LEU B 1 36 ? -9.32 8.547 13.562 1 94.31 36 LEU B N 1
ATOM 1379 C CA . LEU B 1 36 ? -8.578 8.828 12.336 1 94.31 36 LEU B CA 1
ATOM 1380 C C . LEU B 1 36 ? -8.148 7.535 11.656 1 94.31 36 LEU B C 1
ATOM 1382 O O . LEU B 1 36 ? -8.133 6.469 12.273 1 94.31 36 LEU B O 1
ATOM 1386 N N . ARG B 1 37 ? -7.82 7.66 10.375 1 94.75 37 ARG B N 1
ATOM 1387 C CA . ARG B 1 37 ? -7.328 6.535 9.586 1 94.75 37 ARG B CA 1
ATOM 1388 C C . ARG B 1 37 ? -5.945 6.828 9.016 1 94.75 37 ARG B C 1
ATOM 1390 O O . ARG B 1 37 ? -5.617 7.98 8.727 1 94.75 37 ARG B O 1
ATOM 1397 N N . TYR B 1 38 ? -5.281 5.758 8.844 1 94.5 38 TYR B N 1
ATOM 1398 C CA . TYR B 1 38 ? -3.916 5.855 8.344 1 94.5 38 TYR B CA 1
ATOM 1399 C C . TYR B 1 38 ? -3.891 6.473 6.949 1 94.5 38 TYR B C 1
ATOM 1401 O O . TYR B 1 38 ? -2.988 7.246 6.621 1 94.5 38 TYR B O 1
ATOM 1409 N N . ALA B 1 39 ? -4.855 6.199 6.125 1 93.31 39 ALA B N 1
ATOM 1410 C CA . ALA B 1 39 ? -4.922 6.676 4.746 1 93.31 39 ALA B CA 1
ATOM 1411 C C . ALA B 1 39 ? -5.082 8.195 4.695 1 93.31 39 ALA B C 1
ATOM 1413 O O . ALA B 1 39 ? -4.809 8.812 3.666 1 93.31 39 ALA B O 1
ATOM 1414 N N . GLN B 1 40 ? -5.52 8.781 5.777 1 94 40 GLN B N 1
ATOM 1415 C CA . GLN B 1 40 ? -5.805 10.211 5.832 1 94 40 GLN B CA 1
ATOM 1416 C C . GLN B 1 40 ? -4.543 11.016 6.141 1 94 40 GLN B C 1
ATOM 1418 O O . GLN B 1 40 ? -4.512 12.227 5.941 1 94 40 GLN B O 1
ATOM 1423 N N . ILE B 1 41 ? -3.539 10.359 6.555 1 88.44 41 ILE B N 1
ATOM 1424 C CA . ILE B 1 41 ? -2.41 11.016 7.207 1 88.44 41 ILE B CA 1
ATOM 1425 C C . ILE B 1 41 ? -1.596 11.789 6.172 1 88.44 41 ILE B C 1
ATOM 1427 O O . ILE B 1 41 ? -1.235 12.945 6.398 1 88.44 41 ILE B O 1
ATOM 1431 N N . PRO B 1 42 ? -1.387 11.188 5.012 1 89.5 42 PRO B N 1
ATOM 1432 C CA . PRO B 1 42 ? -0.652 11.992 4.027 1 89.5 42 PRO B CA 1
ATOM 1433 C C . PRO B 1 42 ? -1.38 13.281 3.654 1 89.5 42 PRO B C 1
ATOM 1435 O O . PRO B 1 42 ? -0.739 14.305 3.418 1 89.5 42 PRO B O 1
ATOM 1438 N N . VAL B 1 43 ? -2.633 13.25 3.65 1 92.75 43 VAL B N 1
ATOM 1439 C CA . VAL B 1 43 ? -3.426 14.438 3.336 1 92.75 43 VAL B CA 1
ATOM 1440 C C . VAL B 1 43 ? -3.303 15.453 4.465 1 92.75 43 VAL B C 1
ATOM 1442 O O . VAL B 1 43 ? -3.047 16.641 4.215 1 92.75 43 VAL B O 1
ATOM 1445 N N . PHE B 1 44 ? -3.385 14.953 5.688 1 90.56 44 PHE B N 1
ATOM 1446 C CA . PHE B 1 44 ? -3.234 15.828 6.848 1 90.56 44 PHE B CA 1
ATOM 1447 C C . PHE B 1 44 ? -1.866 16.5 6.844 1 90.56 44 PHE B C 1
ATOM 1449 O O . PHE B 1 44 ? -1.761 17.703 7.051 1 90.56 44 PHE B O 1
ATOM 1456 N N . ALA B 1 45 ? -0.91 15.727 6.602 1 87.31 45 ALA B N 1
ATOM 1457 C CA . ALA B 1 45 ? 0.456 16.25 6.645 1 87.31 45 ALA B CA 1
ATOM 1458 C C . ALA B 1 45 ? 0.66 17.344 5.609 1 87.31 45 ALA B C 1
ATOM 1460 O O . ALA B 1 45 ? 1.267 18.375 5.898 1 87.31 45 ALA B O 1
ATOM 1461 N N . LEU B 1 46 ? 0.131 17.172 4.441 1 90.25 46 LEU B N 1
ATOM 1462 C CA . LEU B 1 46 ? 0.293 18.141 3.361 1 90.25 46 LEU B CA 1
ATOM 1463 C C . LEU B 1 46 ? -0.474 19.422 3.664 1 90.25 46 LEU B C 1
ATOM 1465 O O . LEU B 1 46 ? 0.044 20.516 3.463 1 90.25 46 LEU B O 1
ATOM 1469 N N . LEU B 1 47 ? -1.662 19.266 4.219 1 92.44 47 LEU B N 1
ATOM 1470 C CA . LEU B 1 47 ? -2.514 20.422 4.477 1 92.44 47 LEU B CA 1
ATOM 1471 C C . LEU B 1 47 ? -1.993 21.219 5.664 1 92.44 47 LEU B C 1
ATOM 1473 O O . LEU B 1 47 ? -2.27 22.422 5.777 1 92.44 47 LEU B O 1
ATOM 1477 N N . LYS B 1 48 ? -1.294 20.531 6.492 1 86.5 48 LYS B N 1
ATOM 1478 C CA . LYS B 1 48 ? -0.658 21.219 7.602 1 86.5 48 LYS B CA 1
ATOM 1479 C C . LYS B 1 48 ? 0.535 22.047 7.125 1 86.5 48 LYS B C 1
ATOM 1481 O O . LYS B 1 48 ? 0.805 23.125 7.656 1 86.5 48 LYS B O 1
ATOM 1486 N N . MET B 1 49 ? 1.154 21.562 6.172 1 83.25 49 MET B N 1
ATOM 1487 C CA . MET B 1 49 ? 2.357 22.219 5.656 1 83.25 49 MET B CA 1
ATOM 1488 C C . MET B 1 49 ? 2 23.312 4.66 1 83.25 49 MET B C 1
ATOM 1490 O O . MET B 1 49 ? 2.682 24.344 4.59 1 83.25 49 MET B O 1
ATOM 1494 N N . ARG B 1 50 ? 1.043 23.016 3.844 1 83 50 ARG B N 1
ATOM 1495 C CA . ARG B 1 50 ? 0.623 23.922 2.781 1 83 50 ARG B CA 1
ATOM 1496 C C . ARG B 1 50 ? -0.885 24.156 2.822 1 83 50 ARG B C 1
ATOM 1498 O O . ARG B 1 50 ? -1.66 23.203 2.938 1 83 50 ARG B O 1
ATOM 1505 N N . THR B 1 51 ? -1.22 25.406 2.766 1 78.25 51 THR B N 1
ATOM 1506 C CA . THR B 1 51 ? -2.646 25.703 2.77 1 78.25 51 THR B CA 1
ATOM 1507 C C . THR B 1 51 ? -3.18 25.812 1.344 1 78.25 51 THR B C 1
ATOM 1509 O O . THR B 1 51 ? -2.439 26.188 0.427 1 78.25 51 THR B O 1
ATOM 1512 N N . GLY B 1 52 ? -4.457 25.359 1.239 1 81 52 GLY B N 1
ATOM 1513 C CA . GLY B 1 52 ? -5.211 25.641 0.026 1 81 52 GLY B CA 1
ATOM 1514 C C . GLY B 1 52 ? -4.781 24.781 -1.149 1 81 52 GLY B C 1
ATOM 1515 O O . GLY B 1 52 ? -4.645 25.281 -2.27 1 81 52 GLY B O 1
ATOM 1516 N N . LEU B 1 53 ? -4.57 23.5 -0.976 1 92.5 53 LEU B N 1
ATOM 1517 C CA . LEU B 1 53 ? -4.23 22.594 -2.064 1 92.5 53 LEU B CA 1
ATOM 1518 C C . LEU B 1 53 ? -5.492 22.078 -2.752 1 92.5 53 LEU B C 1
ATOM 1520 O O . LEU B 1 53 ? -6.504 21.828 -2.094 1 92.5 53 LEU B O 1
ATOM 1524 N N . THR B 1 54 ? -5.355 21.938 -4.074 1 94.44 54 THR B N 1
ATOM 1525 C CA . THR B 1 54 ? -6.445 21.328 -4.828 1 94.44 54 THR B CA 1
ATOM 1526 C C . THR B 1 54 ? -6.422 19.812 -4.676 1 94.44 54 THR B C 1
ATOM 1528 O O . THR B 1 54 ? -5.43 19.25 -4.219 1 94.44 54 THR B O 1
ATOM 1531 N N . GLN B 1 55 ? -7.578 19.25 -4.98 1 95.31 55 GLN B N 1
ATOM 1532 C CA . GLN B 1 55 ? -7.633 17.781 -4.996 1 95.31 55 GLN B CA 1
ATOM 1533 C C . GLN B 1 55 ? -6.555 17.203 -5.91 1 95.31 55 GLN B C 1
ATOM 1535 O O . GLN B 1 55 ? -5.902 16.219 -5.559 1 95.31 55 GLN B O 1
ATOM 1540 N N . LYS B 1 56 ? -6.352 17.875 -7.004 1 94.5 56 LYS B N 1
ATOM 1541 C CA . LYS B 1 56 ? -5.344 17.438 -7.957 1 94.5 56 LYS B CA 1
ATOM 1542 C C . LYS B 1 56 ? -3.943 17.531 -7.363 1 94.5 56 LYS B C 1
ATOM 1544 O O . LYS B 1 56 ? -3.141 16.609 -7.492 1 94.5 56 LYS B O 1
ATOM 1549 N N . ALA B 1 57 ? -3.676 18.594 -6.738 1 93.62 57 ALA B N 1
ATOM 1550 C CA . ALA B 1 57 ? -2.369 18.797 -6.121 1 93.62 57 ALA B CA 1
ATOM 1551 C C . ALA B 1 57 ? -2.119 17.781 -5.02 1 93.62 57 ALA B C 1
ATOM 1553 O O . ALA B 1 57 ? -1.005 17.266 -4.879 1 93.62 57 ALA B O 1
ATOM 1554 N N . LEU B 1 58 ? -3.115 17.469 -4.266 1 95 58 LEU B N 1
ATOM 1555 C CA . LEU B 1 58 ? -3.012 16.469 -3.205 1 95 58 LEU B CA 1
ATOM 1556 C C . LEU B 1 58 ? -2.752 15.086 -3.785 1 95 58 LEU B C 1
ATOM 1558 O O . LEU B 1 58 ? -1.891 14.352 -3.293 1 95 58 LEU B O 1
ATOM 1562 N N . ALA B 1 59 ? -3.49 14.766 -4.812 1 94.88 59 ALA B N 1
ATOM 1563 C CA . ALA B 1 59 ? -3.311 13.477 -5.473 1 94.88 59 ALA B CA 1
ATOM 1564 C C . ALA B 1 59 ? -1.894 13.328 -6.016 1 94.88 59 ALA B C 1
ATOM 1566 O O . ALA B 1 59 ? -1.233 12.312 -5.785 1 94.88 59 ALA B O 1
ATOM 1567 N N . ASP B 1 60 ? -1.38 14.359 -6.613 1 91.44 60 ASP B N 1
ATOM 1568 C CA . ASP B 1 60 ? -0.041 14.352 -7.195 1 91.44 60 ASP B CA 1
ATOM 1569 C C . ASP B 1 60 ? 1.027 14.219 -6.113 1 91.44 60 ASP B C 1
ATOM 1571 O O . ASP B 1 60 ? 1.951 13.414 -6.242 1 91.44 60 ASP B O 1
ATOM 1575 N N . ALA B 1 61 ? 0.823 14.922 -5.074 1 89.56 61 ALA B N 1
ATOM 1576 C CA . ALA B 1 61 ? 1.82 14.961 -4.008 1 89.56 61 ALA B CA 1
ATOM 1577 C C . ALA B 1 61 ? 1.855 13.648 -3.238 1 89.56 61 ALA B C 1
ATOM 1579 O O . ALA B 1 61 ? 2.908 13.234 -2.74 1 89.56 61 ALA B O 1
ATOM 1580 N N . THR B 1 62 ? 0.743 12.938 -3.18 1 90.88 62 THR B N 1
ATOM 1581 C CA . THR B 1 62 ? 0.658 11.727 -2.367 1 90.88 62 THR B CA 1
ATOM 1582 C C . THR B 1 62 ? 0.849 10.484 -3.227 1 90.88 62 THR B C 1
ATOM 1584 O O . THR B 1 62 ? 1.095 9.391 -2.707 1 90.88 62 THR B O 1
ATOM 1587 N N . GLY B 1 63 ? 0.574 10.633 -4.523 1 90.25 63 GLY B N 1
ATOM 1588 C CA . GLY B 1 63 ? 0.575 9.477 -5.398 1 90.25 63 GLY B CA 1
ATOM 1589 C C . GLY B 1 63 ? -0.715 8.68 -5.336 1 90.25 63 GLY B C 1
ATOM 1590 O O . GLY B 1 63 ? -0.774 7.543 -5.812 1 90.25 63 GLY B O 1
ATOM 1591 N N . ILE B 1 64 ? -1.702 9.203 -4.715 1 92.25 64 ILE B N 1
ATOM 1592 C CA . ILE B 1 64 ? -3.025 8.586 -4.691 1 92.25 64 ILE B CA 1
ATOM 1593 C C . ILE B 1 64 ? -3.779 8.938 -5.973 1 92.25 64 ILE B C 1
ATOM 1595 O O . ILE B 1 64 ? -3.77 10.094 -6.414 1 92.25 64 ILE B O 1
ATOM 1599 N N . GLU B 1 65 ? -4.395 7.922 -6.555 1 91.31 65 GLU B N 1
ATOM 1600 C CA . GLU B 1 65 ? -5.156 8.164 -7.777 1 91.31 65 GLU B CA 1
ATOM 1601 C C . GLU B 1 65 ? -6.328 9.109 -7.52 1 91.31 65 GLU B C 1
ATOM 1603 O O . GLU B 1 65 ? -6.945 9.062 -6.453 1 91.31 65 GLU B O 1
ATOM 1608 N N . GLN B 1 66 ? -6.699 9.859 -8.531 1 93.56 66 GLN B N 1
ATOM 1609 C CA . GLN B 1 66 ? -7.68 10.93 -8.406 1 93.56 66 GLN B CA 1
ATOM 1610 C C . GLN B 1 66 ? -9.023 10.398 -7.906 1 93.56 66 GLN B C 1
ATOM 1612 O O . GLN B 1 66 ? -9.602 10.945 -6.973 1 93.56 66 GLN B O 1
ATOM 1617 N N . PRO B 1 67 ? -9.516 9.289 -8.453 1 93.88 67 PRO B N 1
ATOM 1618 C CA . PRO B 1 67 ? -10.797 8.797 -7.941 1 93.88 67 PRO B CA 1
ATOM 1619 C C . PRO B 1 67 ? -10.727 8.391 -6.473 1 93.88 67 PRO B C 1
ATOM 1621 O O . PRO B 1 67 ? -11.664 8.641 -5.715 1 93.88 67 PRO B O 1
ATOM 1624 N N . SER B 1 68 ? -9.602 7.781 -6.062 1 94.62 68 SER B N 1
ATOM 1625 C CA . SER B 1 68 ? -9.398 7.391 -4.672 1 94.62 68 SER B CA 1
ATOM 1626 C C . SER B 1 68 ? -9.242 8.609 -3.77 1 94.62 68 SER B C 1
ATOM 1628 O O . SER B 1 68 ? -9.734 8.625 -2.641 1 94.62 68 SER B O 1
ATOM 1630 N N . MET B 1 69 ? -8.531 9.609 -4.305 1 96.31 69 MET B N 1
ATOM 1631 C CA . MET B 1 69 ? -8.359 10.859 -3.572 1 96.31 69 MET B CA 1
ATOM 1632 C C . MET B 1 69 ? -9.711 11.539 -3.342 1 96.31 69 MET B C 1
ATOM 1634 O O . MET B 1 69 ? -9.992 12.008 -2.236 1 96.31 69 MET B O 1
ATOM 1638 N N . ALA B 1 70 ? -10.539 11.562 -4.359 1 96.75 70 ALA B N 1
ATOM 1639 C CA . ALA B 1 70 ? -11.867 12.164 -4.25 1 96.75 70 ALA B CA 1
ATOM 1640 C C . ALA B 1 70 ? -12.695 11.484 -3.16 1 96.75 70 ALA B C 1
ATOM 1642 O O . ALA B 1 70 ? -13.32 12.164 -2.34 1 96.75 70 ALA B O 1
ATOM 1643 N N . GLN B 1 71 ? -12.594 10.164 -3.172 1 96.81 71 GLN B N 1
ATOM 1644 C CA . GLN B 1 71 ? -13.336 9.406 -2.178 1 96.81 71 GLN B CA 1
ATOM 1645 C C . GLN B 1 71 ? -12.805 9.656 -0.772 1 96.81 71 GLN B C 1
ATOM 1647 O O . GLN B 1 71 ? -13.57 9.805 0.178 1 96.81 71 GLN B O 1
ATOM 1652 N N . LEU B 1 72 ? -11.555 9.727 -0.696 1 96.75 72 LEU B N 1
ATOM 1653 C CA . LEU B 1 72 ? -10.914 9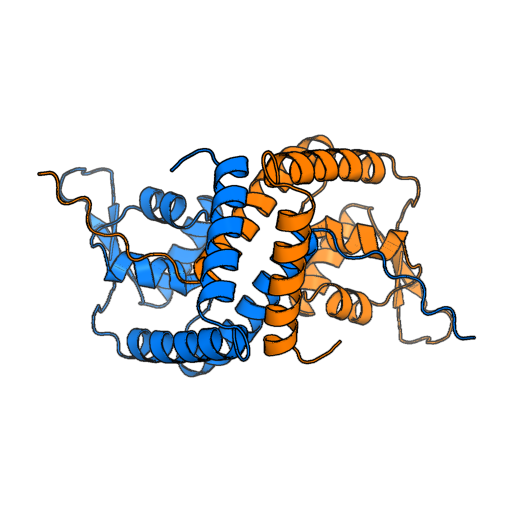.984 0.591 1 96.75 72 LEU B CA 1
ATOM 1654 C C . LEU B 1 72 ? -11.289 11.359 1.126 1 96.75 72 LEU B C 1
ATOM 1656 O O . LEU B 1 72 ? -11.672 11.492 2.289 1 96.75 72 LEU B O 1
ATOM 1660 N N . LEU B 1 73 ? -11.266 12.305 0.266 1 97.25 73 LEU B N 1
ATOM 1661 C CA . LEU B 1 73 ? -11.586 13.672 0.669 1 97.25 73 LEU B CA 1
ATOM 1662 C C . LEU B 1 73 ? -13.062 13.797 1.032 1 97.25 73 LEU B C 1
ATOM 1664 O O . LEU B 1 73 ? -13.414 14.516 1.972 1 97.25 73 LEU B O 1
ATOM 1668 N N . ALA B 1 74 ? -13.875 13.117 0.302 1 97 74 ALA B N 1
ATOM 1669 C CA . ALA B 1 74 ? -15.297 13.133 0.609 1 97 74 ALA B CA 1
ATOM 1670 C C . ALA B 1 74 ? -15.57 12.578 2.006 1 97 74 ALA B C 1
ATOM 1672 O O . ALA B 1 74 ? -16.344 13.148 2.768 1 97 74 ALA B O 1
ATOM 1673 N N . ARG B 1 75 ? -14.906 11.539 2.32 1 96 75 ARG B N 1
ATOM 1674 C CA . ARG B 1 75 ? -15.062 10.93 3.641 1 96 75 ARG B CA 1
ATOM 1675 C C . ARG B 1 75 ? -14.523 11.852 4.73 1 96 75 ARG B C 1
ATOM 1677 O O . ARG B 1 75 ? -15.148 12.008 5.785 1 96 75 ARG B O 1
ATOM 1684 N N . MET B 1 76 ? -13.414 12.492 4.449 1 95.75 76 MET B N 1
ATOM 1685 C CA . MET B 1 76 ? -12.805 13.398 5.422 1 95.75 76 MET B CA 1
ATOM 1686 C C . MET B 1 76 ? -13.688 14.625 5.645 1 95.75 76 MET B C 1
ATOM 1688 O O . MET B 1 76 ? -13.781 15.125 6.766 1 95.75 76 MET B O 1
ATOM 1692 N N . ASP B 1 77 ? -14.289 15.07 4.574 1 96.06 77 ASP B N 1
ATOM 1693 C CA . ASP B 1 77 ? -15.203 16.203 4.664 1 96.06 77 ASP B CA 1
ATOM 1694 C C . ASP B 1 77 ? -16.438 15.844 5.496 1 96.06 77 ASP B C 1
ATOM 1696 O O . ASP B 1 77 ? -16.812 16.578 6.41 1 96.06 77 ASP B O 1
ATOM 1700 N N . ARG B 1 78 ? -16.969 14.703 5.227 1 94.62 78 ARG B N 1
ATOM 1701 C CA . ARG B 1 78 ? -18.125 14.203 5.969 1 94.62 78 ARG B CA 1
ATOM 1702 C C . ARG B 1 78 ? -17.812 14.07 7.453 1 94.62 78 ARG B C 1
ATOM 1704 O O . ARG B 1 78 ? -18.656 14.367 8.305 1 94.62 78 ARG B O 1
ATOM 1711 N N . ASP B 1 79 ? -16.547 13.742 7.742 1 91.56 79 ASP B N 1
ATOM 1712 C CA . ASP B 1 79 ? -16.125 13.523 9.117 1 91.56 79 ASP B CA 1
ATOM 1713 C C . ASP B 1 79 ? -15.711 14.836 9.781 1 91.56 79 ASP B C 1
ATOM 1715 O O . ASP B 1 79 ? -15.281 14.852 10.938 1 91.56 79 ASP B O 1
ATOM 1719 N N . GLY B 1 80 ? -15.82 15.922 9.039 1 92.81 80 GLY B N 1
ATOM 1720 C CA . GLY B 1 80 ? -15.547 17.234 9.578 1 92.81 80 GLY B CA 1
ATOM 1721 C C . GLY B 1 80 ? -14.07 17.516 9.766 1 92.81 80 GLY B C 1
ATOM 1722 O O . GLY B 1 80 ? -13.68 18.328 10.609 1 92.81 80 GLY B O 1
ATOM 1723 N N . LEU B 1 81 ? -13.188 16.844 9.008 1 93.62 81 LEU B N 1
ATOM 1724 C CA . LEU B 1 81 ? -11.742 16.969 9.156 1 93.62 81 LEU B CA 1
ATOM 1725 C C . LEU B 1 81 ? -11.188 18.031 8.211 1 93.62 81 LEU B C 1
ATOM 1727 O O . LEU B 1 81 ? -10.156 18.641 8.492 1 93.62 81 LEU B O 1
ATOM 1731 N N . ILE B 1 82 ? -11.844 18.156 7.082 1 95.75 82 ILE B N 1
ATOM 1732 C CA . ILE B 1 82 ? -11.422 19.125 6.074 1 95.75 82 ILE B CA 1
ATOM 1733 C C . ILE B 1 82 ? -12.633 19.906 5.566 1 95.75 82 ILE B C 1
ATOM 1735 O O . ILE B 1 82 ? -13.773 19.578 5.91 1 95.75 82 ILE B O 1
ATOM 1739 N N . GLU B 1 83 ? -12.398 20.938 4.805 1 95.44 83 GLU B N 1
ATOM 1740 C CA . GLU B 1 83 ? -13.422 21.703 4.102 1 95.44 83 GLU B CA 1
ATOM 1741 C C . GLU B 1 83 ? -12.906 22.203 2.754 1 95.44 83 GLU B C 1
ATOM 1743 O O . GLU B 1 83 ? -11.703 22.406 2.574 1 95.44 83 GLU B O 1
ATOM 1748 N N . SER B 1 84 ? -13.852 22.328 1.884 1 93.75 84 SER B N 1
ATOM 1749 C CA . SER B 1 84 ? -13.547 22.906 0.581 1 93.75 84 SER B CA 1
ATOM 1750 C C . SER B 1 84 ? -13.828 24.406 0.562 1 93.75 84 SER B C 1
ATOM 1752 O O . SER B 1 84 ? -14.828 24.859 1.125 1 93.75 84 SER B O 1
ATOM 1754 N N . ARG B 1 85 ? -12.938 25.078 -0.093 1 92.62 85 ARG B N 1
ATOM 1755 C CA . ARG B 1 85 ? -13.094 26.531 -0.228 1 92.62 85 ARG B CA 1
ATOM 1756 C C . ARG B 1 85 ? -12.875 26.969 -1.672 1 92.62 85 ARG B C 1
ATOM 1758 O O . ARG B 1 85 ? -12.141 26.328 -2.42 1 92.62 85 ARG B O 1
ATOM 1765 N N . PRO B 1 86 ? -13.57 28.078 -1.996 1 89.44 86 PRO B N 1
ATOM 1766 C CA . PRO B 1 86 ? -13.281 28.609 -3.332 1 89.44 86 PRO B CA 1
ATOM 1767 C C . PRO B 1 86 ? -11.82 28.984 -3.516 1 89.44 86 PRO B C 1
ATOM 1769 O O . PRO B 1 86 ? -11.188 29.484 -2.582 1 89.44 86 PRO B O 1
ATOM 1772 N N . HIS B 1 87 ? -11.328 28.594 -4.668 1 85.19 87 HIS B N 1
ATOM 1773 C CA . HIS B 1 87 ? -9.961 29.016 -4.977 1 85.19 87 HIS B CA 1
ATOM 1774 C C . HIS B 1 87 ? -9.852 30.531 -5.078 1 85.19 87 HIS B C 1
ATOM 1776 O O . HIS B 1 87 ? -10.719 31.172 -5.66 1 85.19 87 HIS B O 1
ATOM 1782 N N . PRO B 1 88 ? -8.781 31.016 -4.543 1 80.88 88 PRO B N 1
ATOM 1783 C CA . PRO B 1 88 ? -8.656 32.469 -4.5 1 80.88 88 PRO B CA 1
ATOM 1784 C C . PRO B 1 88 ? -8.531 33.094 -5.887 1 80.88 88 PRO B C 1
ATOM 1786 O O . PRO B 1 88 ? -8.969 34.219 -6.102 1 80.88 88 PRO B O 1
ATOM 1789 N N . THR B 1 89 ? -7.988 32.375 -6.797 1 85.31 89 THR B N 1
ATOM 1790 C CA . THR B 1 89 ? -7.672 33 -8.07 1 85.31 89 THR B CA 1
ATOM 1791 C C . THR B 1 89 ? -8.336 32.281 -9.227 1 85.31 89 THR B C 1
ATOM 1793 O O . THR B 1 89 ? -8.211 32.656 -10.383 1 85.31 89 THR B O 1
ATOM 1796 N N . ASP B 1 90 ? -8.828 31.141 -8.891 1 84.56 90 ASP B N 1
ATOM 1797 C CA . ASP B 1 90 ? -9.492 30.328 -9.906 1 84.56 90 ASP B CA 1
ATOM 1798 C C . ASP B 1 90 ? -10.914 29.969 -9.484 1 84.56 90 ASP B C 1
ATOM 1800 O O . ASP B 1 90 ? -11.117 29.047 -8.703 1 84.56 90 ASP B O 1
ATOM 1804 N N . ALA B 1 91 ? -11.883 30.641 -10.07 1 81.56 91 ALA B N 1
ATOM 1805 C CA . ALA B 1 91 ? -13.281 30.516 -9.664 1 81.56 91 ALA B CA 1
ATOM 1806 C C . ALA B 1 91 ? -13.797 29.094 -9.922 1 81.56 91 ALA B C 1
ATOM 1808 O O . ALA B 1 91 ? -14.766 28.656 -9.297 1 81.56 91 ALA B O 1
ATOM 1809 N N . ARG B 1 92 ? -13.031 28.328 -10.711 1 83.62 92 ARG B N 1
ATOM 1810 C CA . ARG B 1 92 ? -13.531 27.016 -11.07 1 83.62 92 ARG B CA 1
ATOM 1811 C C . ARG B 1 92 ? -12.875 25.922 -10.227 1 83.62 92 ARG B C 1
ATOM 1813 O O . ARG B 1 92 ? -13.281 24.766 -10.273 1 83.62 92 ARG B O 1
ATOM 1820 N N . SER B 1 93 ? -11.984 26.484 -9.477 1 87.81 93 SER B N 1
ATOM 1821 C CA . SER B 1 93 ? -11.25 25.516 -8.672 1 87.81 93 SER B CA 1
ATOM 1822 C C . SER B 1 93 ? -11.562 25.672 -7.188 1 87.81 93 SER B C 1
ATOM 1824 O O . SER B 1 93 ? -12.062 26.719 -6.766 1 87.81 93 SER B O 1
ATOM 1826 N N . ARG B 1 94 ? -11.477 24.594 -6.535 1 92.94 94 ARG B N 1
ATOM 1827 C CA . ARG B 1 94 ? -11.648 24.594 -5.086 1 92.94 94 ARG B CA 1
ATOM 1828 C C . ARG B 1 94 ? -10.383 24.109 -4.387 1 92.94 94 ARG B C 1
ATOM 1830 O O . ARG B 1 94 ? -9.648 23.281 -4.926 1 92.94 94 ARG B O 1
ATOM 1837 N N . THR B 1 95 ? -10.18 24.719 -3.26 1 95.12 95 THR B N 1
ATOM 1838 C CA . THR B 1 95 ? -9.047 24.297 -2.453 1 95.12 95 THR B CA 1
ATOM 1839 C C . THR B 1 95 ? -9.523 23.578 -1.185 1 95.12 95 THR B C 1
ATOM 1841 O O . THR B 1 95 ? -10.641 23.812 -0.725 1 95.12 95 THR B O 1
ATOM 1844 N N . ILE B 1 96 ? -8.68 22.703 -0.697 1 96.5 96 ILE B N 1
ATOM 1845 C CA . ILE B 1 96 ? -8.961 21.906 0.497 1 96.5 96 ILE B CA 1
ATOM 1846 C C . ILE B 1 96 ? -8.156 22.453 1.676 1 96.5 96 ILE B C 1
ATOM 1848 O O . ILE B 1 96 ? -6.957 22.719 1.544 1 96.5 96 ILE B O 1
ATOM 1852 N N . VAL B 1 97 ? -8.82 22.688 2.803 1 94.56 97 VAL B N 1
ATOM 1853 C CA . VAL B 1 97 ? -8.141 23.141 4.016 1 94.56 97 VAL B CA 1
ATOM 1854 C C . VAL B 1 97 ? -8.586 22.297 5.203 1 94.56 97 VAL B C 1
ATOM 1856 O O . VAL B 1 97 ? -9.625 21.625 5.141 1 94.56 97 VAL B O 1
ATOM 1859 N N . LEU B 1 98 ? -7.746 22.297 6.242 1 94.38 98 LEU B N 1
ATOM 1860 C CA . LEU B 1 98 ? -8.18 21.656 7.484 1 94.38 98 LEU B CA 1
ATOM 1861 C C . LEU B 1 98 ? -9.359 22.406 8.094 1 94.38 98 LEU B C 1
ATOM 1863 O O . LEU B 1 98 ? -9.383 23.641 8.102 1 94.38 98 LEU B O 1
ATOM 1867 N N . ALA B 1 99 ? -10.367 21.688 8.531 1 94.25 99 ALA B N 1
ATOM 1868 C CA . ALA B 1 99 ? -11.492 22.328 9.211 1 94.25 99 ALA B CA 1
ATOM 1869 C C . ALA B 1 99 ? -11.031 23.047 10.484 1 94.25 99 ALA B C 1
ATOM 1871 O O . ALA B 1 99 ? -11.508 24.141 10.789 1 94.25 99 ALA B O 1
ATOM 1872 N N . ASP B 1 100 ? -10.156 22.422 11.156 1 91.69 100 ASP B N 1
ATOM 1873 C CA . ASP B 1 100 ? -9.516 22.984 12.352 1 91.69 100 ASP B CA 1
ATOM 1874 C C . ASP B 1 100 ? -8.023 22.641 12.375 1 91.69 100 ASP B C 1
ATOM 1876 O O . ASP B 1 100 ? -7.641 21.531 12.766 1 91.69 100 ASP B O 1
ATOM 1880 N N . PRO B 1 101 ? -7.246 23.578 12.031 1 84.12 101 PRO B N 1
ATOM 1881 C CA . PRO B 1 101 ? -5.805 23.312 11.992 1 84.12 101 PRO B CA 1
ATOM 1882 C C . PRO B 1 101 ? -5.223 23 13.367 1 84.12 101 PRO B C 1
ATOM 1884 O O . PRO B 1 101 ? -4.105 22.484 13.469 1 84.12 101 PRO B O 1
ATOM 1887 N N . ASP B 1 102 ? -6.043 23.281 14.414 1 84.62 102 ASP B N 1
ATOM 1888 C CA . ASP B 1 102 ? -5.566 23.047 15.773 1 84.62 102 ASP B CA 1
ATOM 1889 C C . ASP B 1 102 ? -6.25 21.828 16.406 1 84.62 102 ASP B C 1
ATOM 1891 O O . ASP B 1 102 ? -6.277 21.688 17.625 1 84.62 102 ASP B O 1
ATOM 1895 N N . ASP B 1 103 ? -6.773 21.109 15.406 1 86.94 103 ASP B N 1
ATOM 1896 C CA . ASP B 1 103 ? -7.426 19.906 15.898 1 86.94 103 ASP B CA 1
ATOM 1897 C C . ASP B 1 103 ? -6.434 19 16.641 1 86.94 103 ASP B C 1
ATOM 1899 O O . ASP B 1 103 ? -5.465 18.531 16.047 1 86.94 103 ASP B O 1
ATOM 1903 N N . ARG B 1 104 ? -6.621 18.766 17.938 1 89.5 104 ARG B N 1
ATOM 1904 C CA . ARG B 1 104 ? -5.73 18.016 18.812 1 89.5 104 ARG B CA 1
ATOM 1905 C C . ARG B 1 104 ? -5.586 16.578 18.359 1 89.5 104 ARG B C 1
ATOM 1907 O O . ARG B 1 104 ? -4.574 15.922 18.641 1 89.5 104 ARG B O 1
ATOM 1914 N N . ARG B 1 105 ? -6.609 16.031 17.625 1 90.56 105 ARG B N 1
ATOM 1915 C CA . ARG B 1 105 ? -6.535 14.664 17.125 1 90.56 105 ARG B CA 1
ATOM 1916 C C . ARG B 1 105 ? -5.379 14.5 16.141 1 90.56 105 ARG B C 1
ATOM 1918 O O . ARG B 1 105 ? -4.738 13.445 16.094 1 90.56 105 ARG B O 1
ATOM 1925 N N . ILE B 1 106 ? -5.164 15.539 15.406 1 86.56 106 ILE B N 1
ATOM 1926 C CA . ILE B 1 106 ? -4.125 15.477 14.383 1 86.56 106 ILE B CA 1
ATOM 1927 C C . ILE B 1 106 ? -2.75 15.461 15.047 1 86.56 106 ILE B C 1
ATOM 1929 O O . ILE B 1 106 ? -1.888 14.656 14.68 1 86.56 106 ILE B O 1
ATOM 1933 N N . ASP B 1 107 ? -2.568 16.281 16.062 1 88.44 107 ASP B N 1
ATOM 1934 C CA . ASP B 1 107 ? -1.3 16.344 16.781 1 88.44 107 ASP B CA 1
ATOM 1935 C C . ASP B 1 107 ? -1.034 15.023 17.516 1 88.44 107 ASP B C 1
ATOM 1937 O O . ASP B 1 107 ? 0.079 14.492 17.469 1 88.44 107 ASP B O 1
ATOM 1941 N N . GLU B 1 108 ? -2.066 14.57 18.141 1 93.25 108 GLU B N 1
ATOM 1942 C CA . GLU B 1 108 ? -1.943 13.297 18.844 1 93.25 108 GLU B CA 1
ATOM 1943 C C . GLU B 1 108 ? -1.699 12.156 17.859 1 93.25 108 GLU B C 1
ATOM 1945 O O . GLU B 1 108 ? -0.907 11.25 18.141 1 93.25 108 GLU B O 1
ATOM 1950 N N . GLY B 1 109 ? -2.375 12.172 16.75 1 93.38 109 GLY B N 1
ATOM 1951 C CA . GLY B 1 109 ? -2.154 11.18 15.719 1 93.38 109 GLY B CA 1
ATOM 1952 C C . GLY B 1 109 ? -0.734 11.18 15.18 1 93.38 109 GLY B C 1
ATOM 1953 O O . GLY B 1 109 ? -0.14 10.125 14.984 1 93.38 109 GLY B O 1
ATOM 1954 N N . SER B 1 110 ? -0.212 12.391 15.039 1 89.94 110 SER B N 1
ATOM 1955 C CA . SER B 1 110 ? 1.167 12.523 14.578 1 89.94 110 SER B CA 1
ATOM 1956 C C . SER B 1 110 ? 2.143 11.891 15.57 1 89.94 110 SER B C 1
ATOM 1958 O O . SER B 1 110 ? 3.09 11.219 15.164 1 89.94 110 SER B O 1
ATOM 1960 N N . LYS B 1 111 ? 1.913 12.102 16.812 1 93.31 111 LYS B N 1
ATOM 1961 C CA . LYS B 1 111 ? 2.758 11.523 17.844 1 93.31 111 LYS B CA 1
ATOM 1962 C C . LYS B 1 111 ? 2.693 10 17.812 1 93.31 111 LYS B C 1
ATOM 1964 O O . LYS B 1 111 ? 3.723 9.328 17.922 1 93.31 111 LYS B O 1
ATOM 1969 N N . ARG B 1 112 ? 1.537 9.492 17.656 1 95.06 112 ARG B N 1
ATOM 1970 C CA . ARG B 1 112 ? 1.358 8.039 17.609 1 95.06 112 ARG B CA 1
ATOM 1971 C C . ARG B 1 112 ? 2.057 7.441 16.391 1 95.06 112 ARG B C 1
ATOM 1973 O O . ARG B 1 112 ? 2.65 6.367 16.469 1 95.06 112 ARG B O 1
ATOM 1980 N N . LEU B 1 113 ? 1.982 8.172 15.289 1 93.69 113 LEU B N 1
ATOM 1981 C CA . LEU B 1 113 ? 2.611 7.66 14.078 1 93.69 113 LEU B CA 1
ATOM 1982 C C . LEU B 1 113 ? 4.129 7.781 14.156 1 93.69 113 LEU B C 1
ATOM 1984 O O . LEU B 1 113 ? 4.855 6.965 13.586 1 93.69 113 LEU B O 1
ATOM 1988 N N . MET B 1 114 ? 4.605 8.773 14.867 1 93.06 114 MET B N 1
ATOM 1989 C CA . MET B 1 114 ? 6.039 8.875 15.125 1 93.06 114 MET B CA 1
ATOM 1990 C C . MET B 1 114 ? 6.527 7.695 15.961 1 93.06 114 MET B C 1
ATOM 1992 O O . MET B 1 114 ? 7.617 7.168 15.719 1 93.06 114 MET B O 1
ATOM 1996 N N . ASP B 1 115 ? 5.703 7.285 16.906 1 95.81 115 ASP B N 1
ATOM 1997 C CA . ASP B 1 115 ? 6.031 6.109 17.703 1 95.81 115 ASP B CA 1
ATOM 1998 C C . ASP B 1 115 ? 6.07 4.852 16.844 1 95.81 115 ASP B C 1
ATOM 2000 O O . ASP B 1 115 ? 6.941 3.998 17.016 1 95.81 115 ASP B O 1
ATOM 2004 N N . LEU B 1 116 ? 5.125 4.777 15.969 1 96 116 LEU B N 1
ATOM 2005 C CA . LEU B 1 116 ? 5.098 3.648 15.039 1 96 116 LEU B CA 1
ATOM 2006 C C . LEU B 1 116 ? 6.348 3.629 14.172 1 96 116 LEU B C 1
ATOM 2008 O O . LEU B 1 116 ? 6.93 2.566 13.938 1 96 116 LEU B O 1
ATOM 2012 N N . GLU B 1 117 ? 6.742 4.762 13.688 1 95.56 117 GLU B N 1
ATOM 2013 C CA . GLU B 1 117 ? 7.957 4.883 12.891 1 95.56 117 GLU B CA 1
ATOM 2014 C C . GLU B 1 117 ? 9.18 4.438 13.68 1 95.56 117 GLU B C 1
ATOM 2016 O O . GLU B 1 117 ? 10.039 3.727 13.156 1 95.56 117 GLU B O 1
ATOM 2021 N N . ARG B 1 118 ? 9.242 4.867 14.922 1 96.31 118 ARG B N 1
ATOM 2022 C CA . ARG B 1 118 ? 10.359 4.477 15.781 1 96.31 118 ARG B CA 1
ATOM 2023 C C . ARG B 1 118 ? 10.391 2.965 15.977 1 96.31 118 ARG B C 1
ATOM 2025 O O . ARG B 1 118 ? 11.461 2.35 15.93 1 96.31 118 ARG B O 1
ATOM 2032 N N . GLN B 1 119 ? 9.242 2.385 16.172 1 96.62 119 GLN B N 1
ATOM 2033 C CA . GLN B 1 119 ? 9.141 0.935 16.297 1 96.62 119 GLN B CA 1
ATOM 2034 C C . GLN B 1 119 ? 9.602 0.237 15.016 1 96.62 119 GLN B C 1
ATOM 2036 O O . GLN B 1 119 ? 10.328 -0.759 15.07 1 96.62 119 GLN B O 1
ATOM 2041 N N . ALA B 1 120 ? 9.234 0.755 13.891 1 97.44 120 ALA B N 1
ATOM 2042 C CA . ALA B 1 120 ? 9.523 0.152 12.594 1 97.44 120 ALA B CA 1
ATOM 2043 C C . ALA B 1 120 ? 11.031 0.095 12.336 1 97.44 120 ALA B C 1
ATOM 2045 O O . ALA B 1 120 ? 11.516 -0.805 11.648 1 97.44 120 ALA B O 1
ATOM 2046 N N . VAL B 1 121 ? 11.766 1.01 12.922 1 97.62 121 VAL B N 1
ATOM 2047 C CA . VAL B 1 121 ? 13.188 1.077 12.586 1 97.62 121 VAL B CA 1
ATOM 2048 C C . VAL B 1 121 ? 14.023 0.703 13.805 1 97.62 121 VAL B C 1
ATOM 2050 O O . VAL B 1 121 ? 15.203 1.042 13.883 1 97.62 121 VAL B O 1
ATOM 2053 N N . GLU B 1 122 ? 13.336 0.146 14.82 1 96.69 122 GLU B N 1
ATOM 2054 C CA . GLU B 1 122 ? 14.07 -0.286 16.016 1 96.69 122 GLU B CA 1
ATOM 2055 C C . GLU B 1 122 ? 15.25 -1.176 15.641 1 96.69 122 GLU B C 1
ATOM 2057 O O . GLU B 1 122 ? 15.109 -2.104 14.844 1 96.69 122 GLU B O 1
ATOM 2062 N N . GLY B 1 123 ? 16.453 -0.841 16.141 1 96.56 123 GLY B N 1
ATOM 2063 C CA . GLY B 1 123 ? 17.641 -1.646 15.883 1 96.56 123 GLY B CA 1
ATOM 2064 C C . GLY B 1 123 ? 18.359 -1.259 14.602 1 96.56 123 GLY B C 1
ATOM 2065 O O . GLY B 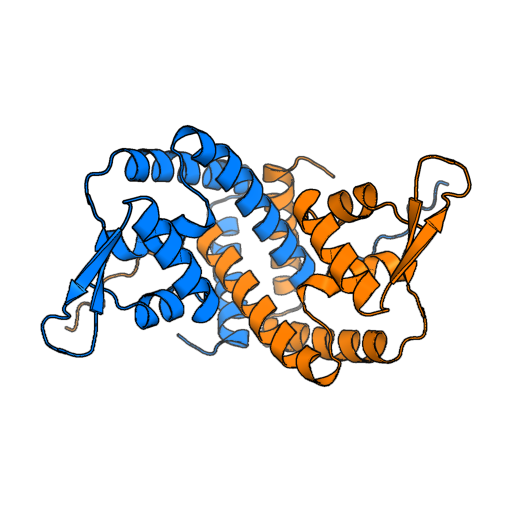1 123 ? 19.453 -1.756 14.32 1 96.56 123 GLY B O 1
ATOM 2066 N N . LEU B 1 124 ? 17.75 -0.418 13.781 1 97.25 124 LEU B N 1
ATOM 2067 C CA . LEU B 1 124 ? 18.438 0.108 12.602 1 97.25 124 LEU B CA 1
ATOM 2068 C C . LEU B 1 124 ? 19.188 1.391 12.938 1 97.25 124 LEU B C 1
ATOM 2070 O O . LEU B 1 124 ? 18.656 2.271 13.609 1 97.25 124 LEU B O 1
ATOM 2074 N N . GLY B 1 125 ? 20.438 1.481 12.531 1 96.81 125 GLY B N 1
ATOM 2075 C CA . GLY B 1 125 ? 21.203 2.715 12.688 1 96.81 125 GLY B CA 1
ATOM 2076 C C . GLY B 1 125 ? 20.734 3.818 11.758 1 96.81 125 GLY B C 1
ATOM 2077 O O . GLY B 1 125 ? 20 3.561 10.789 1 96.81 125 GLY B O 1
ATOM 2078 N N . LYS B 1 126 ? 21.141 5.023 12.062 1 95.44 126 LYS B N 1
ATOM 2079 C CA . LYS B 1 126 ? 20.781 6.184 11.258 1 95.44 126 LYS B CA 1
ATOM 2080 C C . LYS B 1 126 ? 21.219 6 9.805 1 95.44 126 LYS B C 1
ATOM 2082 O O . LYS B 1 126 ? 20.469 6.324 8.883 1 95.44 126 LYS B O 1
ATOM 2087 N N . GLU B 1 127 ? 22.297 5.445 9.617 1 97 127 GLU B N 1
ATOM 2088 C CA . GLU B 1 127 ? 22.828 5.238 8.266 1 97 127 GLU B CA 1
ATOM 2089 C C . GLU B 1 127 ? 22 4.203 7.508 1 97 127 GLU B C 1
ATOM 2091 O O . GLU B 1 127 ? 21.812 4.324 6.293 1 97 127 GLU B O 1
ATOM 2096 N N . GLU B 1 128 ? 21.531 3.168 8.203 1 97.56 128 GLU B N 1
ATOM 2097 C CA . GLU B 1 128 ? 20.703 2.139 7.578 1 97.56 128 GLU B CA 1
ATOM 2098 C C . GLU B 1 128 ? 19.359 2.709 7.125 1 97.56 128 GLU B C 1
ATOM 2100 O O . GLU B 1 128 ? 18.891 2.414 6.023 1 97.56 128 GLU B O 1
ATOM 2105 N N . VAL B 1 129 ? 18.859 3.57 7.965 1 97.38 129 VAL B N 1
ATOM 2106 C CA . VAL B 1 129 ? 17.578 4.188 7.641 1 97.38 129 VAL B CA 1
ATOM 2107 C C . VAL B 1 129 ? 17.75 5.125 6.445 1 97.38 129 VAL B C 1
ATOM 2109 O O . VAL B 1 129 ? 16.922 5.125 5.531 1 97.38 129 VAL B O 1
ATOM 2112 N N . GLU B 1 130 ? 18.797 5.898 6.434 1 96.81 130 GLU B N 1
ATOM 2113 C CA . GLU B 1 130 ? 19.047 6.812 5.328 1 96.81 130 GLU B CA 1
ATOM 2114 C C . GLU B 1 130 ? 19.297 6.055 4.027 1 96.81 130 GLU B C 1
ATOM 2116 O O . GLU B 1 130 ? 18.859 6.48 2.959 1 96.81 130 GLU B O 1
ATOM 2121 N N . THR B 1 131 ? 20 4.934 4.145 1 97.75 131 THR B N 1
ATOM 2122 C CA . THR B 1 131 ? 20.219 4.078 2.982 1 97.75 131 THR B CA 1
ATOM 2123 C C . THR B 1 131 ? 18.891 3.543 2.445 1 97.75 131 THR B C 1
ATOM 2125 O O . THR B 1 131 ? 18.656 3.557 1.234 1 97.75 131 THR B O 1
ATOM 2128 N N . LEU B 1 132 ? 18.062 3.08 3.365 1 98.12 132 LEU B N 1
ATOM 2129 C CA . LEU B 1 132 ? 16.75 2.568 2.994 1 98.12 132 LEU B CA 1
ATOM 2130 C C . LEU B 1 132 ? 15.945 3.633 2.264 1 98.12 132 LEU B C 1
ATOM 2132 O O . LEU B 1 132 ? 15.414 3.381 1.177 1 98.12 132 LEU B O 1
ATOM 2136 N N . LYS B 1 133 ? 15.914 4.812 2.758 1 97.62 133 LYS B N 1
ATOM 2137 C CA . LYS B 1 133 ? 15.172 5.914 2.148 1 97.62 133 LYS B CA 1
ATOM 2138 C C . LYS B 1 133 ? 15.758 6.277 0.786 1 97.62 133 LYS B C 1
ATOM 2140 O O . LYS B 1 133 ? 15.008 6.543 -0.161 1 97.62 133 LYS B O 1
ATOM 2145 N N . ALA B 1 134 ? 17.047 6.293 0.694 1 97.56 134 ALA B N 1
ATOM 2146 C CA . ALA B 1 134 ? 17.703 6.66 -0.555 1 97.56 134 ALA B CA 1
ATOM 2147 C C . ALA B 1 134 ? 17.406 5.641 -1.651 1 97.56 134 ALA B C 1
ATOM 2149 O O . ALA B 1 134 ? 17.156 6.008 -2.801 1 97.56 134 ALA B O 1
ATOM 2150 N N . LEU B 1 135 ? 17.453 4.387 -1.293 1 98.19 135 LEU B N 1
ATOM 2151 C CA . LEU B 1 135 ? 17.188 3.336 -2.268 1 98.19 135 LEU B CA 1
ATOM 2152 C C . LEU B 1 135 ? 15.719 3.359 -2.693 1 98.19 135 LEU B C 1
ATOM 2154 O O . LEU B 1 135 ? 15.406 3.166 -3.871 1 98.19 135 LEU B O 1
ATOM 2158 N N . LEU B 1 136 ? 14.828 3.602 -1.734 1 98 136 LEU B N 1
ATOM 2159 C CA . LEU B 1 136 ? 13.414 3.734 -2.066 1 98 136 LEU B CA 1
ATOM 2160 C C . LEU B 1 136 ? 13.18 4.91 -3.008 1 98 136 LEU B C 1
ATOM 2162 O O . LEU B 1 136 ? 12.352 4.832 -3.918 1 98 136 LEU B O 1
ATOM 2166 N N . ALA B 1 137 ? 13.906 6.004 -2.779 1 96.81 137 ALA B N 1
ATOM 2167 C CA . ALA B 1 137 ? 13.797 7.176 -3.641 1 96.81 137 ALA B CA 1
ATOM 2168 C C . ALA B 1 137 ? 14.203 6.848 -5.074 1 96.81 137 ALA B C 1
ATOM 2170 O O . ALA B 1 137 ? 13.578 7.312 -6.027 1 96.81 137 ALA B O 1
ATOM 2171 N N . ARG B 1 138 ? 15.195 6.078 -5.23 1 97.62 138 ARG B N 1
ATOM 2172 C CA . ARG B 1 138 ? 15.648 5.672 -6.559 1 97.62 138 ARG B CA 1
ATOM 2173 C C . ARG B 1 138 ? 14.625 4.762 -7.23 1 97.62 138 ARG B C 1
ATOM 2175 O O . ARG B 1 138 ? 14.375 4.879 -8.43 1 97.62 138 ARG B O 1
ATOM 2182 N N . VAL B 1 139 ? 14.047 3.844 -6.445 1 97.94 139 VAL B N 1
ATOM 2183 C CA . VAL B 1 139 ? 12.992 2.984 -6.969 1 97.94 139 VAL B CA 1
ATOM 2184 C C . VAL B 1 139 ? 11.828 3.84 -7.461 1 97.94 139 VAL B C 1
ATOM 2186 O O . VAL B 1 139 ? 11.297 3.609 -8.555 1 97.94 139 VAL B O 1
ATOM 2189 N N . LEU B 1 140 ? 11.469 4.801 -6.688 1 96.75 140 LEU B N 1
ATOM 2190 C CA . LEU B 1 140 ? 10.367 5.68 -7.051 1 96.75 140 LEU B CA 1
ATOM 2191 C C . LEU B 1 140 ? 10.688 6.469 -8.32 1 96.75 140 LEU B C 1
ATOM 2193 O O . LEU B 1 140 ? 9.836 6.613 -9.195 1 96.75 140 LEU B O 1
ATOM 2197 N N . GLU B 1 141 ? 11.875 6.988 -8.391 1 96.5 141 GLU B N 1
ATOM 2198 C CA . GLU B 1 141 ? 12.312 7.734 -9.57 1 96.5 141 GLU B CA 1
ATOM 2199 C C . GLU B 1 141 ? 12.25 6.871 -10.828 1 96.5 141 GLU B C 1
ATOM 2201 O O . GLU B 1 141 ? 11.875 7.352 -11.898 1 96.5 141 GLU B O 1
ATOM 2206 N N . ASN B 1 142 ? 12.641 5.625 -10.734 1 96.88 142 ASN B N 1
ATOM 2207 C CA . ASN B 1 142 ? 12.578 4.695 -11.859 1 96.88 142 ASN B CA 1
ATOM 2208 C C . ASN B 1 142 ? 11.141 4.496 -12.336 1 96.88 142 ASN B C 1
ATOM 2210 O O . ASN B 1 142 ? 10.898 4.312 -13.531 1 96.88 142 ASN B O 1
ATOM 2214 N N . LEU B 1 143 ? 10.188 4.562 -11.375 1 95.44 143 LEU B N 1
ATOM 2215 C CA . LEU B 1 143 ? 8.797 4.289 -11.703 1 95.44 143 LEU B CA 1
ATOM 2216 C C . LEU B 1 143 ? 8.102 5.547 -12.219 1 95.44 143 LEU B C 1
ATOM 2218 O O . LEU B 1 143 ? 7.25 5.477 -13.102 1 95.44 143 LEU B O 1
ATOM 2222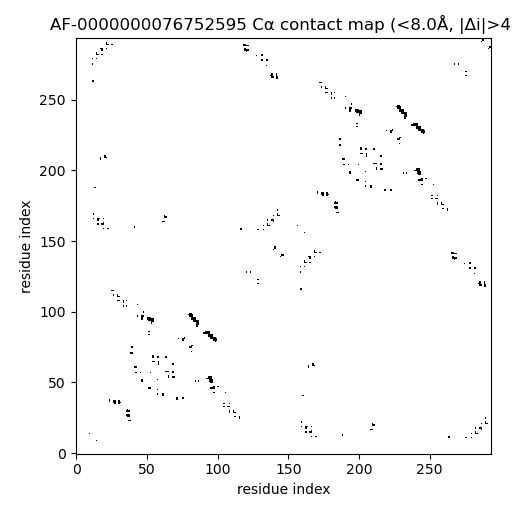 N N . GLU B 1 144 ? 8.383 6.676 -11.656 1 91.44 144 GLU B N 1
ATOM 2223 C CA . GLU B 1 144 ? 7.594 7.879 -11.922 1 91.44 144 GLU B CA 1
ATOM 2224 C C . GLU B 1 144 ? 8.422 8.938 -12.641 1 91.44 144 GLU B C 1
ATOM 2226 O O . GLU B 1 144 ? 7.891 9.945 -13.102 1 91.44 144 GLU B O 1
ATOM 2231 N N . GLY B 1 145 ? 9.641 8.664 -12.828 1 83.38 145 GLY B N 1
ATOM 2232 C CA . GLY B 1 145 ? 10.5 9.711 -13.359 1 83.38 145 GLY B CA 1
ATOM 2233 C C . GLY B 1 145 ? 11.039 10.648 -12.289 1 83.38 145 GLY B C 1
ATOM 2234 O O . GLY B 1 145 ? 10.641 10.562 -11.125 1 83.38 145 GLY B O 1
ATOM 2235 N N . PRO B 1 146 ? 12.117 11.352 -12.656 1 71.44 146 PRO B N 1
ATOM 2236 C CA . PRO B 1 146 ? 12.711 12.273 -11.688 1 71.44 146 PRO B CA 1
ATOM 2237 C C . PRO B 1 146 ? 11.719 13.32 -11.18 1 71.44 146 PRO B C 1
ATOM 2239 O O . PRO B 1 146 ? 10.797 13.695 -11.898 1 71.44 146 PRO B O 1
ATOM 2242 N N . PRO B 1 147 ? 11.727 13.586 -9.812 1 57.41 147 PRO B N 1
ATOM 2243 C CA . PRO B 1 147 ? 10.82 14.617 -9.297 1 57.41 147 PRO B CA 1
ATOM 2244 C C . PRO B 1 147 ? 10.953 15.945 -10.039 1 57.41 147 PRO B C 1
ATOM 2246 O O . PRO B 1 147 ? 12 16.219 -10.633 1 57.41 147 PRO B O 1
#

Foldseek 3Di:
DPPPPPPDDDDPVVVVVVVVVVLQVQLQVLLVVLVDGPVCLLVLVVQLVDPFAFLVRSCVVVVPDSVVSVVSVVVCVVVQQKDWDQDPVDNPTITIHGSDSVPVSSVSSVVSSVVVVCVVQVPPDPVRVVVVVVVVQVVVCVVPNDD/DPPPPPPDDDDPVVVVVVVVVVLQVQLQVLLVVLVDHPVCLLVLVCQLVDPFAFLVRSCVVVVPDSVVSVVSVVVCVVVQQKDWDQDPVDNPTITIHGSDSVPVSSVSSVVSSVVVVCVVQVPPDPVRVVVVVVVVQVVVCVVPNDD

Organism: NCBI:txid927661

Nearest PDB structures (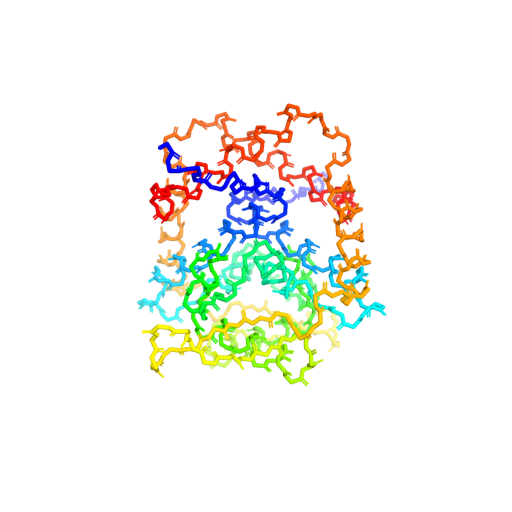foldseek):
  3voe-assembly1_B  TM=7.889E-01  e=6.190E-08  Escherichia coli K-12
  3vod-assembly1_A  TM=7.626E-01  e=5.829E-08  Escherichia coli K-12
  3voe-assembly1_A  TM=7.630E-01  e=8.879E-08  Escherichia coli K-12
  3bpx-assembly1_A  TM=8.221E-01  e=2.151E-06  unclassified
  4zzl-assembly1_A  TM=7.000E-01  e=1.110E-06  Pseudomonas aeruginosa

pLDDT: mean 89.92, std 13.07, range [26.56, 98.19]

Solvent-accessible surface area (backbone atoms only — not comparable to full-atom values): 16357 Å² total; per-residue (Å²): 130,84,74,70,71,74,69,70,77,72,52,67,68,53,49,43,42,38,39,39,38,50,51,43,52,54,38,28,63,64,22,45,89,65,76,46,53,46,86,50,44,67,57,50,55,47,40,72,74,40,78,57,42,30,69,66,53,50,17,66,75,58,53,42,53,62,73,60,39,52,52,50,49,52,53,35,37,76,68,58,53,31,41,78,38,78,30,94,86,36,89,88,38,51,15,39,36,57,58,48,86,78,43,60,55,57,56,52,41,50,53,49,50,50,50,50,52,50,44,30,44,61,94,55,51,74,66,55,52,52,49,46,48,52,54,48,50,50,29,36,28,52,69,73,41,77,131,131,84,73,71,70,75,68,71,75,71,52,65,69,54,49,44,42,36,40,40,40,50,49,44,54,53,39,27,63,64,23,47,89,64,76,47,52,47,85,49,43,67,56,49,54,47,41,71,75,39,78,58,40,30,69,66,53,49,17,64,74,56,54,43,54,61,73,58,39,52,52,49,49,50,52,35,37,75,70,57,52,31,42,79,39,77,29,91,84,37,88,88,40,52,15,40,35,57,60,49,88,77,43,61,54,58,58,52,42,49,53,46,49,51,51,50,52,51,43,30,45,59,93,54,51,73,66,54,50,52,48,46,49,51,53,48,49,49,28,37,29,52,68,72,43,78,130

Secondary structure (DSSP, 8-state):
-----------HHHHHHHHHHHHHHHHHHHHGGGT--GGGHHHHHHHHHSSSB-HHHHHHHHT--HHHHHHHHHHHHHTTSEEEEE-SS-TT-EEEEES-TT-HHHHHHHHHHHHHHHHHTTT--HHHHHHHHHHHHHHHHHHH---/-----------HHHHHHHHHHHHHHHHHHHHGGGT--GGGHHHHHHHHHSSSB-HHHHHHHHT--HHHHHHHHHHHHHTTSEEEEE-SS-TT-EEEEES-TT-HHHHHHHHHHHHHHHHHTTT--HHHHHHHHHHHHHHHHHHH---

Radius of gyration: 20.66 Å; Cα contacts (8 Å, |Δi|>4): 304; chains: 2; bounding box: 42×66×40 Å